Protein AF-0000000065780660 (afdb_homodimer)

InterPro domains:
  IPR000836 Phosphoribosyltransferase domain [PF00156] (47-154)
  IPR000836 Phosphoribosyltransferase domain [cd06223] (44-174)
  IPR005764 Adenine phosphoribosyl transferase [MF_00004] (8-177)
  IPR005764 Adenine phosphoribosyl transferase [TIGR01090] (9-177)
  IPR029057 Phosphoribosyltransferase-like [G3DSA:3.40.50.2020] (4-180)
  IPR029057 Phosphoribosyltransferase-like [SSF53271] (8-178)
  IPR050054 Uracil phosphoribosyltransferase/Adenine phosphoribosyltransferase [PTHR32315] (8-178)

Secondary structure (DSSP, 8-state):
----HHHHHHHPEEEET-SSTT-EEEE-HHHHT-HHHHHHHHHHHHHHHTTS---EEEEETTTHHHHHHHHHHHHT--EEEEEETTSS-SSEEEEEEE-SSSEEEEEEETTS--TT-EEEEEEEEESSSHHHHHHHHHHHTTT-EEEEEEEEEE-GGG-HHHHHHHTT--EEEEEE----/----HHHHHHHPEEEET-SSTT-EEEE-HHHHT-HHHHHHHHHHHHHHHTTS---EEEEETTTHHHHHHHHHHHHT--EEEEEETTSS-SSEEEEEEE-SSSEEEEEEETTS--TT-EEEEEEEEESSSHHHHHHHHHHHTTT-EEEEEEEEEE-GGG-HHHHHHHTT--EEEEEE----

Nearest PDB structures (foldseek):
  8izj-assembly1_B  TM=9.758E-01  e=1.284E-24  Escherichia coli
  5znq-assembly1_B  TM=9.674E-01  e=8.817E-24  Yersinia pseudotuberculosis IP 32953
  4m0k-assembly2_D  TM=9.435E-01  e=3.919E-23  Rhodothermus marinus DSM 4252
  4lza-assembly1_B  TM=9.668E-01  e=2.377E-22  Thermoanaerobacter pseudethanolicus ATCC 33223
  6hgq-assembly1_B  TM=9.225E-01  e=5.675E-22  Homo sapiens

Organism: Marinomonas sp. (strain MWYL1) (NCBI:txid400668)

Foldseek 3Di:
DDQDLVVQQVQWDWDAQPPHHPDTDTHNVSLVVDPVSLVSVLVVVCVVPLPDPAQEEEEEPDQRCPSRVVNCVSSVHHYWYKYWPPPDDDAWDWFWWDDPPGITIIITHPPSDAAPHEYEYEYAEFALQGSVVRVCCRRVVRRYHYQAYEHQEYAPVRPNCVVCVVVVHHYYYSYYDYDD/DDQDLVVQQVQWDWDAQPPHHPDTDTHNVSLVVDPVSLVSVLVVVCVVPLPDPAQEEEEEPDQRCPSRVVNCVVSVHHYWYKYWPPPDDDAWDWFWWDDPPGITIIITHPPSDAAPHEYEYEYAEFALQGSVVRVCCRRVVRRYHYQAYEHQEYAPVRPNQVVCVVVVHHYYYSYYDYDD

Solvent-accessible surface area (backbone atoms only — not comparable to full-atom values): 18979 Å² total; per-residue (Å²): 131,82,73,52,67,67,61,52,53,69,40,43,40,76,33,70,46,34,97,43,82,87,29,74,28,78,39,58,64,49,29,46,47,29,41,68,44,37,49,41,55,51,48,53,51,46,70,70,48,70,86,50,79,64,54,32,35,33,22,36,71,54,68,10,33,41,60,44,37,34,48,21,62,76,68,58,25,25,36,38,66,37,32,51,66,87,72,63,78,73,62,64,47,73,31,68,36,72,46,101,80,58,72,45,43,37,27,34,48,64,78,72,63,38,67,79,39,25,24,34,38,31,33,47,61,36,40,63,30,47,71,57,52,27,49,48,48,52,44,40,75,48,43,26,42,73,65,31,37,38,25,50,33,31,28,59,75,53,40,7,62,56,54,40,43,74,69,72,33,50,74,47,54,82,39,73,49,73,76,123,130,82,73,52,66,65,62,51,53,69,39,44,40,75,34,71,46,35,98,43,81,88,30,71,27,77,40,59,64,50,29,45,47,28,42,68,44,38,49,43,56,51,47,53,50,46,69,68,48,70,86,51,79,64,53,31,34,33,22,35,70,55,68,10,33,42,60,44,36,34,46,21,62,75,66,57,25,25,37,38,68,35,32,51,67,87,72,64,78,72,62,63,46,72,30,69,35,73,47,101,81,58,72,47,42,37,26,34,48,65,79,70,64,38,68,78,38,23,24,35,39,31,33,47,62,37,39,62,32,45,70,56,51,28,49,48,49,51,45,41,74,48,45,26,42,72,65,31,38,37,26,50,33,32,28,59,74,53,40,8,60,55,55,40,42,74,68,74,32,50,75,47,52,81,40,74,49,73,74,120

Sequence (360 aa):
MLYDDFYVKSLIQTIEDWPKQGISFRDITPIFSDPKGMRMVVDAYVHRYIATDITHIACIDARGFLIAAVLAYELQKPLILVRKKGKLPGKTISQKYALEYGEAELEIQEGAVKAGDEVLLFDDLIATGGTLLAAIELLTSQGASIKEVAAIIDLPDLGGSQKLRDSDIPVFSLCAYDGEMLYDDFYVKSLIQTIEDWPKQGISFRDITPIFSDPKGMRMVVDAYVHRYIATDITHIACIDARGFLIAAVLAYELQKPLILVRKKGKLPGKTISQKYALEYGEAELEIQEGAVKAGDEVLLFDDLIATGGTLLAAIELLTSQGASIKEVAAIIDLPDLGGSQKLRDSDIPVFSLCAYDGE

pLDDT: mean 95.5, std 6.16, range [50.16, 98.94]

Radius of gyration: 19.59 Å; Cα contacts (8 Å, |Δi|>4): 782; chains: 2; bounding box: 43×53×50 Å

Structure (mmCIF, N/CA/C/O backbone):
data_AF-0000000065780660-model_v1
#
loop_
_entity.id
_entity.type
_entity.pdbx_description
1 polymer 'Adenine phosphoribosyltransferase'
#
loop_
_atom_site.group_PDB
_atom_site.id
_atom_site.type_symbol
_atom_site.label_atom_id
_atom_site.label_alt_id
_atom_site.label_comp_id
_atom_site.label_asym_id
_atom_site.label_entity_id
_atom_site.label_seq_id
_atom_site.pdbx_PDB_ins_code
_atom_site.Cartn_x
_atom_site.Cartn_y
_atom_site.Cartn_z
_atom_site.occupancy
_atom_site.B_iso_or_equiv
_atom_site.auth_seq_id
_atom_site.auth_comp_id
_atom_site.auth_asym_id
_atom_site.auth_atom_id
_atom_site.pdbx_PDB_model_num
ATOM 1 N N . MET A 1 1 ? 4.664 2.113 -23.984 1 59.44 1 MET A N 1
ATOM 2 C CA . MET A 1 1 ? 6.082 1.881 -23.75 1 59.44 1 MET A CA 1
ATOM 3 C C . MET A 1 1 ? 6.379 0.39 -23.625 1 59.44 1 MET A C 1
ATOM 5 O O . MET A 1 1 ? 5.629 -0.339 -22.969 1 59.44 1 MET A O 1
ATOM 9 N N . LEU A 1 2 ? 7.348 -0.022 -24.391 1 77.5 2 LEU A N 1
ATOM 10 C CA . LEU A 1 2 ? 7.73 -1.429 -24.422 1 77.5 2 LEU A CA 1
ATOM 11 C C . LEU A 1 2 ? 8.367 -1.852 -23.109 1 77.5 2 LEU A C 1
ATOM 13 O O . LEU A 1 2 ? 9.102 -1.079 -22.5 1 77.5 2 LEU A O 1
ATOM 17 N N . TYR A 1 3 ? 7.848 -2.844 -22.453 1 85 3 TYR A N 1
ATOM 18 C CA . TYR A 1 3 ? 8.445 -3.416 -21.25 1 85 3 TYR A CA 1
ATOM 19 C C . TYR A 1 3 ? 9.898 -3.799 -21.484 1 85 3 TYR A C 1
ATOM 21 O O . TYR A 1 3 ? 10.211 -4.516 -22.438 1 85 3 TYR A O 1
ATOM 29 N N . ASP A 1 4 ? 10.82 -3.24 -20.688 1 90.94 4 ASP A N 1
ATOM 30 C CA . ASP A 1 4 ? 12.25 -3.52 -20.734 1 90.94 4 ASP A CA 1
ATOM 31 C C . ASP A 1 4 ? 12.695 -4.328 -19.516 1 90.94 4 ASP A C 1
ATOM 33 O O . ASP A 1 4 ? 12.961 -3.762 -18.453 1 90.94 4 ASP A O 1
ATOM 37 N N . ASP A 1 5 ? 12.859 -5.605 -19.734 1 88.88 5 ASP A N 1
ATOM 38 C CA . ASP A 1 5 ? 13.203 -6.527 -18.656 1 88.88 5 ASP A CA 1
ATOM 39 C C . ASP A 1 5 ? 14.539 -6.168 -18.016 1 88.88 5 ASP A C 1
ATOM 41 O O . ASP A 1 5 ? 14.695 -6.23 -16.797 1 88.88 5 ASP A O 1
ATOM 45 N N . PHE A 1 6 ? 15.391 -5.789 -18.844 1 92 6 PHE A N 1
ATOM 46 C CA . PHE A 1 6 ? 16.719 -5.438 -18.359 1 92 6 PHE A CA 1
ATOM 47 C C . PHE A 1 6 ? 16.656 -4.207 -17.453 1 92 6 PHE A C 1
ATOM 49 O O . PHE A 1 6 ? 17.312 -4.164 -16.406 1 92 6 PHE A O 1
ATOM 56 N N . TYR A 1 7 ? 15.969 -3.279 -17.891 1 94 7 TYR A N 1
ATOM 57 C CA . TYR A 1 7 ? 15.844 -2.059 -17.109 1 94 7 TYR A CA 1
ATOM 58 C C . TYR A 1 7 ? 15.211 -2.344 -15.75 1 94 7 TYR A C 1
ATOM 60 O O . TYR A 1 7 ? 15.742 -1.942 -14.711 1 94 7 TYR A O 1
ATOM 68 N N . VAL A 1 8 ? 14.125 -3.109 -15.688 1 94.75 8 VAL A N 1
ATOM 69 C CA . VAL A 1 8 ? 13.422 -3.41 -14.445 1 94.75 8 VAL A CA 1
ATOM 70 C C . VAL A 1 8 ? 14.336 -4.215 -13.523 1 94.75 8 VAL A C 1
ATOM 72 O O . VAL A 1 8 ? 14.445 -3.91 -12.336 1 94.75 8 VAL A O 1
ATOM 75 N N . LYS A 1 9 ? 14.992 -5.184 -14.086 1 94.06 9 LYS A N 1
ATOM 76 C CA . LYS A 1 9 ? 15.891 -6.012 -13.289 1 94.06 9 LYS A CA 1
ATOM 77 C C . LYS A 1 9 ? 17.047 -5.18 -12.719 1 94.06 9 LYS A C 1
ATOM 79 O O . LYS A 1 9 ? 17.516 -5.449 -11.617 1 94.06 9 LYS A O 1
ATOM 84 N N . SER A 1 10 ? 17.438 -4.137 -13.461 1 96 10 SER A N 1
ATOM 85 C CA . SER A 1 10 ? 18.531 -3.289 -13 1 96 10 SER A CA 1
ATOM 86 C C . SER A 1 10 ? 18.125 -2.475 -11.781 1 96 10 SER A C 1
ATOM 88 O O . SER A 1 10 ? 18.984 -2.008 -11.023 1 96 10 SER A O 1
ATOM 90 N N . LEU A 1 11 ? 16.859 -2.258 -11.594 1 96.5 11 LEU A N 1
ATOM 91 C CA . LEU A 1 11 ? 16.359 -1.498 -10.453 1 96.5 11 LEU A CA 1
ATOM 92 C C . LEU A 1 11 ? 16.25 -2.383 -9.219 1 96.5 11 LEU A C 1
ATOM 94 O O . LEU A 1 11 ? 16.25 -1.886 -8.086 1 96.5 11 LEU A O 1
ATOM 98 N N . ILE A 1 12 ? 16.109 -3.695 -9.406 1 96.25 12 ILE A N 1
ATOM 99 C CA . ILE A 1 12 ? 15.977 -4.625 -8.297 1 96.25 12 ILE A CA 1
ATOM 100 C C . ILE A 1 12 ? 17.344 -4.879 -7.668 1 96.25 12 ILE A C 1
ATOM 102 O O . ILE A 1 12 ? 18.281 -5.324 -8.344 1 96.25 12 ILE A O 1
ATOM 106 N N . GLN A 1 13 ? 17.469 -4.59 -6.379 1 95.12 13 GLN A N 1
ATOM 107 C CA . GLN A 1 13 ? 18.734 -4.738 -5.68 1 95.12 13 GLN A CA 1
ATOM 108 C C . GLN A 1 13 ? 18.75 -6 -4.82 1 95.12 13 GLN A C 1
ATOM 110 O O . GLN A 1 13 ? 17.75 -6.332 -4.184 1 95.12 13 GLN A O 1
ATOM 115 N N . THR A 1 14 ? 19.828 -6.672 -4.883 1 94.88 14 THR A N 1
ATOM 116 C CA . THR A 1 14 ? 20 -7.82 -4.004 1 94.88 14 THR A CA 1
ATOM 117 C C . THR A 1 14 ? 20.656 -7.398 -2.693 1 94.88 14 THR A C 1
ATOM 119 O O . THR A 1 14 ? 21.734 -6.785 -2.699 1 94.88 14 THR A O 1
ATOM 122 N N . ILE A 1 15 ? 19.984 -7.617 -1.591 1 95.81 15 ILE A N 1
ATOM 123 C CA . ILE A 1 15 ? 20.516 -7.348 -0.255 1 95.81 15 ILE A CA 1
ATOM 124 C C . ILE A 1 15 ? 20.875 -8.664 0.431 1 95.81 15 ILE A C 1
ATOM 126 O O . ILE A 1 15 ? 20 -9.477 0.739 1 95.81 15 ILE A O 1
ATOM 130 N N . GLU A 1 16 ? 22.109 -8.844 0.648 1 94.69 16 GLU A N 1
ATOM 131 C CA . GLU A 1 16 ? 22.578 -10.094 1.239 1 94.69 16 GLU A CA 1
ATOM 132 C C . GLU A 1 16 ? 22.312 -10.125 2.742 1 94.69 16 GLU A C 1
ATOM 134 O O . GLU A 1 16 ? 22.312 -9.086 3.4 1 94.69 16 GLU A O 1
ATOM 139 N N . ASP A 1 17 ? 22.062 -11.336 3.287 1 94.5 17 ASP A N 1
ATOM 140 C CA . ASP A 1 17 ? 21.953 -11.594 4.723 1 94.5 17 ASP A CA 1
ATOM 141 C C . ASP A 1 17 ? 20.828 -10.758 5.34 1 94.5 17 ASP A C 1
ATOM 143 O O . ASP A 1 17 ? 21.016 -10.148 6.395 1 94.5 17 ASP A O 1
ATOM 147 N N . TRP A 1 18 ? 19.719 -10.727 4.613 1 93.06 18 TRP A N 1
ATOM 148 C CA . TRP A 1 18 ? 18.531 -10.016 5.066 1 93.06 18 TRP A CA 1
ATOM 149 C C . TRP A 1 18 ? 17.266 -10.797 4.715 1 93.06 18 TRP A C 1
ATOM 151 O O . TRP A 1 18 ? 17.141 -11.312 3.604 1 93.06 18 TRP A O 1
ATOM 161 N N . PRO A 1 19 ? 16.406 -10.805 5.562 1 90.75 19 PRO A N 1
ATOM 162 C CA . PRO A 1 19 ? 16.375 -10.297 6.938 1 90.75 19 PRO A CA 1
ATOM 163 C C . PRO A 1 19 ? 17.203 -11.141 7.898 1 90.75 19 PRO A C 1
ATOM 165 O O . PRO A 1 19 ? 17.391 -10.758 9.055 1 90.75 19 PRO A O 1
ATOM 168 N N . LYS A 1 20 ? 17.594 -12.344 7.352 1 90.38 20 LYS A N 1
ATOM 169 C CA . LYS A 1 20 ? 18.469 -13.203 8.148 1 90.38 20 LYS A CA 1
ATOM 170 C C . LYS A 1 20 ? 19.719 -13.586 7.359 1 90.38 20 LYS A C 1
ATOM 172 O O . LYS A 1 20 ? 19.75 -13.477 6.133 1 90.38 20 LYS A O 1
ATOM 177 N N . GLN A 1 21 ? 20.672 -14.031 8.156 1 92.81 21 GLN A N 1
ATOM 178 C CA . GLN A 1 21 ? 21.922 -14.469 7.543 1 92.81 21 GLN A CA 1
ATOM 179 C C . GLN A 1 21 ? 21.672 -15.57 6.512 1 92.81 21 GLN A C 1
ATOM 181 O O . GLN A 1 21 ? 20.891 -16.484 6.754 1 92.81 21 GLN A O 1
ATOM 186 N N . GLY A 1 22 ? 22.328 -15.477 5.305 1 90.69 22 GLY A N 1
ATOM 187 C CA . GLY A 1 22 ? 22.234 -16.531 4.301 1 90.69 22 GLY A CA 1
ATOM 188 C C . GLY A 1 22 ? 21.188 -16.25 3.248 1 90.69 22 GLY A C 1
ATOM 189 O O . GLY A 1 22 ? 21.109 -16.953 2.236 1 90.69 22 GLY A O 1
ATOM 190 N N . ILE A 1 23 ? 20.359 -15.203 3.459 1 89.44 23 ILE A N 1
ATOM 191 C CA . ILE A 1 23 ? 19.281 -14.914 2.531 1 89.44 23 ILE A CA 1
ATOM 192 C C . ILE A 1 23 ? 19.688 -13.781 1.597 1 89.44 23 ILE A C 1
ATOM 194 O O . ILE A 1 23 ? 20.203 -12.75 2.047 1 89.44 23 ILE A O 1
ATOM 198 N N . SER A 1 24 ? 19.562 -14.039 0.283 1 93.06 24 SER A N 1
ATOM 199 C CA . SER A 1 24 ? 19.688 -12.984 -0.718 1 93.06 24 SER A CA 1
ATOM 200 C C . SER A 1 24 ? 18.344 -12.352 -1.024 1 93.06 24 SER A C 1
ATOM 202 O O . SER A 1 24 ? 17.562 -12.883 -1.817 1 93.06 24 SER A O 1
ATOM 204 N N . PHE A 1 25 ? 18.156 -11.219 -0.472 1 94.12 25 PHE A N 1
ATOM 205 C CA . PHE A 1 25 ? 16.859 -10.562 -0.57 1 94.12 25 PHE A CA 1
ATOM 206 C C . PHE A 1 25 ? 16.781 -9.695 -1.817 1 94.12 25 PHE A C 1
ATOM 208 O O . PHE A 1 25 ? 17.688 -8.906 -2.088 1 94.12 25 PHE A O 1
ATOM 215 N N . ARG A 1 26 ? 15.703 -9.82 -2.541 1 95.25 26 ARG A N 1
ATOM 216 C CA . ARG A 1 26 ? 15.469 -8.984 -3.715 1 95.25 26 ARG A CA 1
ATOM 217 C C . ARG A 1 26 ?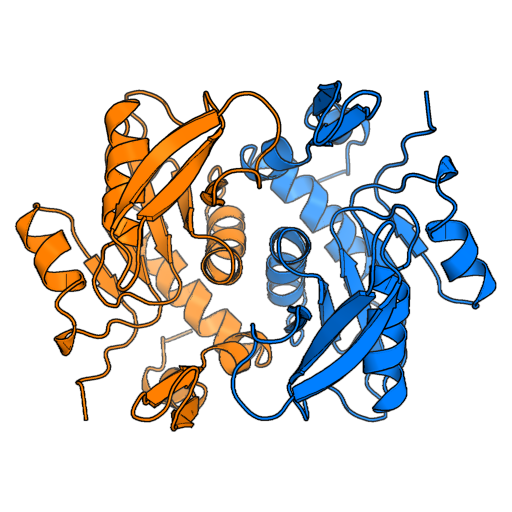 14.617 -7.766 -3.359 1 95.25 26 ARG A C 1
ATOM 219 O O . ARG A 1 26 ? 13.406 -7.883 -3.162 1 95.25 26 ARG A O 1
ATOM 226 N N . ASP A 1 27 ? 15.273 -6.68 -3.295 1 96.31 27 ASP A N 1
ATOM 227 C CA . ASP A 1 27 ? 14.594 -5.438 -2.93 1 96.31 27 ASP A CA 1
ATOM 228 C C . ASP A 1 27 ? 13.977 -4.766 -4.152 1 96.31 27 ASP A C 1
ATOM 230 O O . ASP A 1 27 ? 14.695 -4.324 -5.051 1 96.31 27 ASP A O 1
ATOM 234 N N . ILE A 1 28 ? 12.68 -4.605 -4.141 1 97.19 28 ILE A N 1
ATOM 235 C CA . ILE A 1 28 ? 11.984 -4.012 -5.277 1 97.19 28 ILE A CA 1
ATOM 236 C C . ILE A 1 28 ? 11.711 -2.535 -5.004 1 97.19 28 ILE A C 1
ATOM 238 O O . ILE A 1 28 ? 11.117 -1.844 -5.832 1 97.19 28 ILE A O 1
ATOM 242 N N . THR A 1 29 ? 12.117 -1.986 -3.85 1 97.44 29 THR A N 1
ATOM 243 C CA . THR A 1 29 ? 11.805 -0.623 -3.43 1 97.44 29 THR A CA 1
ATOM 244 C C . THR A 1 29 ? 12.289 0.385 -4.469 1 97.44 29 THR A C 1
ATOM 246 O O . THR A 1 29 ? 11.602 1.36 -4.766 1 97.44 29 THR A O 1
ATOM 249 N N . PRO A 1 30 ? 13.453 0.117 -5.125 1 97.5 30 PRO A N 1
ATOM 250 C CA . PRO A 1 30 ? 13.945 1.095 -6.098 1 97.5 30 PRO A CA 1
ATOM 251 C C . PRO A 1 30 ? 13.016 1.257 -7.297 1 97.5 30 PRO A C 1
ATOM 253 O O . PRO A 1 30 ? 13.039 2.293 -7.969 1 97.5 30 PRO A O 1
ATOM 256 N N . ILE A 1 31 ? 12.18 0.261 -7.59 1 97.94 31 ILE A N 1
ATOM 257 C CA . ILE A 1 31 ? 11.211 0.384 -8.672 1 97.94 31 ILE A CA 1
ATOM 258 C C . ILE A 1 31 ? 10.273 1.557 -8.398 1 97.94 31 ILE A C 1
ATOM 260 O O . ILE A 1 31 ? 9.977 2.344 -9.297 1 97.94 31 ILE A O 1
ATOM 264 N N . PHE A 1 32 ? 9.852 1.756 -7.133 1 98.12 32 PHE A N 1
ATOM 265 C CA . PHE A 1 32 ? 8.859 2.758 -6.754 1 98.12 32 PHE A CA 1
ATOM 266 C C . PHE A 1 32 ? 9.492 4.145 -6.684 1 98.12 32 PHE A C 1
ATOM 268 O O . PHE A 1 32 ? 8.805 5.152 -6.867 1 98.12 32 PHE A O 1
ATOM 275 N N . SER A 1 33 ? 10.812 4.168 -6.461 1 97.56 33 SER A N 1
ATOM 276 C CA . SER A 1 33 ? 11.508 5.449 -6.402 1 97.56 33 SER A CA 1
ATOM 277 C C . SER A 1 33 ? 11.984 5.883 -7.789 1 97.56 33 SER A C 1
ATOM 279 O O . SER A 1 33 ? 12.664 6.902 -7.926 1 97.56 33 SER A O 1
ATOM 281 N N . ASP A 1 34 ? 11.703 5.07 -8.828 1 98.12 34 ASP A N 1
ATOM 282 C CA . ASP A 1 34 ? 12.023 5.355 -10.227 1 98.12 34 ASP A CA 1
ATOM 283 C C . ASP A 1 34 ? 10.758 5.48 -11.062 1 98.12 34 ASP A C 1
ATOM 285 O O . ASP A 1 34 ? 10.156 4.477 -11.438 1 98.12 34 ASP A O 1
ATOM 289 N N . PRO A 1 35 ? 10.398 6.734 -11.383 1 98.06 35 PRO A N 1
ATOM 290 C CA . PRO A 1 35 ? 9.133 6.941 -12.102 1 98.06 35 PRO A CA 1
ATOM 291 C C . PRO A 1 35 ? 9.055 6.133 -13.391 1 98.06 35 PRO A C 1
ATOM 293 O O . PRO A 1 35 ? 7.992 5.602 -13.727 1 98.06 35 PRO A O 1
ATOM 296 N N . LYS A 1 36 ? 10.141 6.035 -14.102 1 97.5 36 LYS A N 1
ATOM 297 C CA . LYS A 1 36 ? 10.164 5.234 -15.32 1 97.5 36 LYS A CA 1
ATOM 298 C C . LYS A 1 36 ? 9.945 3.758 -15.008 1 97.5 36 LYS A C 1
ATOM 300 O O . LYS A 1 36 ? 9.156 3.088 -15.688 1 97.5 36 LYS A O 1
ATOM 305 N N . GLY A 1 37 ? 10.617 3.23 -13.984 1 97.62 37 GLY A N 1
ATOM 306 C CA . GLY A 1 37 ? 10.453 1.847 -13.562 1 97.62 37 GLY A CA 1
ATOM 307 C C . GLY A 1 37 ? 9.039 1.516 -13.125 1 97.62 37 GLY A C 1
ATOM 308 O O . GLY A 1 37 ? 8.477 0.501 -13.547 1 97.62 37 GLY A O 1
ATOM 309 N N . MET A 1 38 ? 8.5 2.379 -12.312 1 97.62 38 MET A N 1
ATOM 310 C CA . MET A 1 38 ? 7.133 2.195 -11.844 1 97.62 38 MET A CA 1
ATOM 311 C C . MET A 1 38 ? 6.152 2.156 -13.008 1 97.62 38 MET A C 1
ATOM 313 O O . MET A 1 38 ? 5.297 1.273 -13.078 1 97.62 38 MET A O 1
ATOM 317 N N . ARG A 1 39 ? 6.309 3.037 -13.906 1 97.25 39 ARG A N 1
ATOM 318 C CA . ARG A 1 39 ? 5.434 3.092 -15.078 1 97.25 39 ARG A CA 1
ATOM 319 C C . ARG A 1 39 ? 5.562 1.826 -15.914 1 97.25 39 ARG A C 1
ATOM 321 O O . ARG A 1 39 ? 4.559 1.256 -16.344 1 97.25 39 ARG A O 1
ATOM 328 N N . MET A 1 40 ? 6.762 1.378 -16.125 1 97.25 40 MET A N 1
ATOM 329 C CA . MET A 1 40 ? 7.012 0.186 -16.922 1 97.25 40 MET A CA 1
ATOM 330 C C . MET A 1 40 ? 6.352 -1.04 -16.297 1 97.25 40 MET A C 1
ATOM 332 O O . MET A 1 40 ? 5.715 -1.83 -17 1 97.25 40 MET A O 1
ATOM 336 N N . VAL A 1 41 ? 6.496 -1.153 -15.008 1 97.88 41 VAL A N 1
ATOM 337 C CA . VAL A 1 41 ? 5.945 -2.301 -14.297 1 97.88 41 VAL A CA 1
ATOM 338 C C . VAL A 1 41 ? 4.422 -2.26 -14.344 1 97.88 41 VAL A C 1
ATOM 340 O O . VAL A 1 41 ? 3.779 -3.254 -14.695 1 97.88 41 VAL A O 1
ATOM 343 N N . VAL A 1 42 ? 3.812 -1.146 -14.07 1 97.94 42 VAL A N 1
ATOM 344 C CA . VAL A 1 42 ? 2.359 -1.009 -14.055 1 97.94 42 VAL A CA 1
ATOM 345 C C . VAL A 1 42 ? 1.806 -1.266 -15.461 1 97.94 42 VAL A C 1
ATOM 347 O O . VAL A 1 42 ? 0.832 -2.004 -15.617 1 97.94 42 VAL A O 1
ATOM 350 N N . ASP A 1 43 ? 2.455 -0.695 -16.453 1 97.06 43 ASP A N 1
ATOM 351 C CA . ASP A 1 43 ? 1.987 -0.842 -17.828 1 97.06 43 ASP A CA 1
ATOM 352 C C . ASP A 1 43 ? 2 -2.307 -18.25 1 97.06 43 ASP A C 1
ATOM 354 O O . ASP A 1 43 ? 1.112 -2.752 -18.984 1 97.06 43 ASP A O 1
ATOM 358 N N . ALA A 1 44 ? 3.035 -3.014 -17.844 1 97.75 44 ALA A N 1
ATOM 359 C CA . ALA A 1 44 ? 3.109 -4.43 -18.188 1 97.75 44 ALA A CA 1
ATOM 360 C C . ALA A 1 44 ? 1.877 -5.184 -17.703 1 97.75 44 ALA A C 1
ATOM 362 O O . ALA A 1 44 ? 1.305 -5.996 -18.422 1 97.75 44 ALA A O 1
ATOM 363 N N . TYR A 1 45 ? 1.467 -4.895 -16.484 1 98.25 45 TYR A N 1
ATOM 364 C CA . TYR A 1 45 ? 0.302 -5.57 -15.93 1 98.25 45 TYR A CA 1
ATOM 365 C C . TYR A 1 45 ? -0.985 -5.055 -16.562 1 98.25 45 TYR A C 1
ATOM 367 O O . TYR A 1 45 ? -1.91 -5.828 -16.812 1 98.25 45 TYR A O 1
ATOM 375 N N . VAL A 1 46 ? -1.093 -3.75 -16.797 1 98.06 46 VAL A N 1
ATOM 376 C CA . VAL A 1 46 ? -2.283 -3.188 -17.422 1 98.06 46 VAL A CA 1
ATOM 377 C C . VAL A 1 46 ? -2.506 -3.84 -18.781 1 98.06 46 VAL A C 1
ATOM 379 O O . VAL A 1 46 ? -3.619 -4.273 -19.094 1 98.06 46 VAL A O 1
ATOM 382 N N . HIS A 1 47 ? -1.473 -3.943 -19.578 1 97.56 47 HIS A N 1
ATOM 383 C CA . HIS A 1 47 ? -1.573 -4.547 -20.891 1 97.56 47 HIS A CA 1
ATOM 384 C C . HIS A 1 47 ? -2.021 -6.004 -20.812 1 97.56 47 HIS A C 1
ATOM 386 O O . HIS A 1 47 ? -2.781 -6.477 -21.656 1 97.56 47 HIS A O 1
ATOM 392 N N . ARG A 1 48 ? -1.595 -6.668 -19.797 1 97.31 48 ARG A N 1
ATOM 393 C CA . ARG A 1 48 ? -1.909 -8.086 -19.641 1 97.31 48 ARG A CA 1
ATOM 394 C C . ARG A 1 48 ? -3.373 -8.281 -19.266 1 97.31 48 ARG A C 1
ATOM 396 O O . ARG A 1 48 ? -4.012 -9.234 -19.719 1 97.31 48 ARG A O 1
ATOM 403 N N . TYR A 1 49 ? -3.889 -7.324 -18.484 1 98.19 49 TYR A N 1
ATOM 404 C CA . TYR A 1 49 ? -5.156 -7.648 -17.828 1 98.19 49 TYR A CA 1
ATOM 405 C C . TYR A 1 49 ? -6.285 -6.793 -18.391 1 98.19 49 TYR A C 1
ATOM 407 O O . TYR A 1 49 ? -7.461 -7.059 -18.125 1 98.19 49 TYR A O 1
ATOM 415 N N . ILE A 1 50 ? -6.051 -5.781 -19.219 1 97.19 50 ILE A N 1
ATOM 416 C CA . ILE A 1 50 ? -7.027 -4.777 -19.625 1 97.19 50 ILE A CA 1
ATOM 417 C C . ILE A 1 50 ? -8.156 -5.445 -20.406 1 97.19 50 ILE A C 1
ATOM 419 O O . ILE A 1 50 ? -9.312 -5.004 -20.344 1 97.19 50 ILE A O 1
ATOM 423 N N . ALA A 1 51 ? -7.961 -6.562 -21.047 1 97.5 51 ALA A N 1
ATOM 424 C CA . ALA A 1 51 ? -8.969 -7.211 -21.875 1 97.5 51 ALA A CA 1
ATOM 425 C C . ALA A 1 51 ? -9.43 -8.523 -21.25 1 97.5 51 ALA A C 1
ATOM 427 O O . ALA A 1 51 ? -10 -9.383 -21.938 1 97.5 51 ALA A O 1
ATOM 428 N N . THR A 1 52 ? -9.195 -8.695 -19.969 1 97.38 52 THR A N 1
ATOM 429 C CA . THR A 1 52 ? -9.602 -9.906 -19.281 1 97.38 52 THR A CA 1
ATOM 430 C C . THR A 1 52 ? -10.906 -9.688 -18.531 1 97.38 52 THR A C 1
ATOM 432 O O . THR A 1 52 ? -11.414 -8.562 -18.453 1 97.38 52 THR A O 1
ATOM 435 N N . ASP A 1 53 ? -11.422 -10.75 -18 1 97.38 53 ASP A N 1
ATOM 436 C CA . ASP A 1 53 ? -12.711 -10.695 -17.297 1 97.38 53 ASP A CA 1
ATOM 437 C C . ASP A 1 53 ? -12.516 -10.555 -15.797 1 97.38 53 ASP A C 1
ATOM 439 O O . ASP A 1 53 ? -13.406 -10.906 -15.016 1 97.38 53 ASP A O 1
ATOM 443 N N . ILE A 1 54 ? -11.391 -10.102 -15.398 1 98.5 54 ILE A N 1
ATOM 444 C CA . ILE A 1 54 ? -11.148 -9.852 -13.984 1 98.5 54 ILE A CA 1
ATOM 445 C C . ILE A 1 54 ? -12.156 -8.836 -13.461 1 98.5 54 ILE A C 1
ATOM 447 O O . ILE A 1 54 ? -12.383 -7.797 -14.086 1 98.5 54 ILE A O 1
ATOM 451 N N . THR A 1 55 ? -12.758 -9.188 -12.375 1 98.81 55 THR A N 1
ATOM 452 C CA . THR A 1 55 ? -13.758 -8.289 -11.805 1 98.81 55 THR A CA 1
ATOM 453 C C . THR A 1 55 ? -13.195 -7.566 -10.578 1 98.81 55 THR A C 1
ATOM 455 O O . THR A 1 55 ? -13.68 -6.5 -10.203 1 98.81 55 THR A O 1
ATOM 458 N N . HIS A 1 56 ? -12.172 -8.195 -9.867 1 98.81 56 HIS A N 1
ATOM 459 C CA . HIS A 1 56 ? -11.57 -7.664 -8.648 1 98.81 56 HIS A CA 1
ATOM 460 C C . HIS A 1 56 ? -10.062 -7.879 -8.641 1 98.81 56 HIS A C 1
ATOM 462 O O . HIS A 1 56 ? -9.562 -8.797 -9.289 1 98.81 56 HIS A O 1
ATOM 468 N N . ILE A 1 57 ? -9.398 -7.086 -7.949 1 98.94 57 ILE A N 1
ATOM 469 C CA . ILE A 1 57 ? -7.984 -7.277 -7.645 1 98.94 57 ILE A CA 1
ATOM 470 C C . ILE A 1 57 ? -7.793 -7.398 -6.133 1 98.94 57 ILE A C 1
ATOM 472 O O . ILE A 1 57 ? -8.234 -6.527 -5.375 1 98.94 57 ILE A O 1
ATOM 476 N N . ALA A 1 58 ? -7.289 -8.461 -5.656 1 98.94 58 ALA A N 1
ATOM 477 C CA . ALA A 1 58 ? -6.898 -8.648 -4.258 1 98.94 58 ALA A CA 1
ATOM 478 C C . ALA A 1 58 ? -5.383 -8.555 -4.098 1 98.94 58 ALA A C 1
ATOM 480 O O . ALA A 1 58 ? -4.633 -8.977 -4.98 1 98.94 58 ALA A O 1
ATOM 481 N N . CYS A 1 59 ? -4.969 -7.988 -2.98 1 98.81 59 CYS A N 1
ATOM 482 C CA . CYS A 1 59 ? -3.529 -7.805 -2.818 1 98.81 59 CYS A CA 1
ATOM 483 C C . CYS A 1 59 ? -3.102 -8.086 -1.384 1 98.81 59 CYS A C 1
ATOM 485 O O . CYS A 1 59 ? -3.869 -7.859 -0.446 1 98.81 59 CYS A O 1
ATOM 487 N N . ILE A 1 60 ? -1.882 -8.547 -1.26 1 98.25 60 ILE A N 1
ATOM 488 C CA . ILE A 1 60 ? -1.343 -8.977 0.024 1 98.25 60 ILE A CA 1
ATOM 489 C C . ILE A 1 60 ? -0.588 -7.828 0.684 1 98.25 60 ILE A C 1
ATOM 491 O O . ILE A 1 60 ? 0.226 -7.16 0.041 1 98.25 60 ILE A O 1
ATOM 495 N N . ASP A 1 61 ? -0.797 -7.547 1.945 1 97.25 61 ASP A N 1
ATOM 496 C CA . ASP A 1 61 ? -0.168 -6.539 2.793 1 97.25 61 ASP A CA 1
ATOM 497 C C . ASP A 1 61 ? 1.319 -6.828 2.98 1 97.25 61 ASP A C 1
ATOM 499 O O . ASP A 1 61 ? 1.697 -7.941 3.357 1 97.25 61 ASP A O 1
ATOM 503 N N . ALA A 1 62 ? 2.154 -5.809 2.793 1 96.88 62 ALA A N 1
ATOM 504 C CA . ALA A 1 62 ? 1.88 -4.41 2.479 1 96.88 62 ALA A CA 1
ATOM 505 C C . ALA A 1 62 ? 2.41 -4.043 1.096 1 96.88 62 ALA A C 1
ATOM 507 O O . ALA A 1 62 ? 1.874 -3.15 0.436 1 96.88 62 ALA A O 1
ATOM 508 N N . ARG A 1 63 ? 3.555 -4.816 0.667 1 97.5 63 ARG A N 1
ATOM 509 C CA . ARG A 1 63 ? 4.215 -4.391 -0.563 1 97.5 63 ARG A CA 1
ATOM 510 C C . ARG A 1 63 ? 3.359 -4.715 -1.784 1 97.5 63 ARG A C 1
ATOM 512 O O . ARG A 1 63 ? 3.455 -4.039 -2.812 1 97.5 63 ARG A O 1
ATOM 519 N N . GLY A 1 64 ? 2.51 -5.672 -1.625 1 98.19 64 GLY A N 1
ATOM 520 C CA . GLY A 1 64 ? 1.562 -5.969 -2.688 1 98.19 64 GLY A CA 1
ATOM 521 C C . GLY A 1 64 ? 0.621 -4.816 -2.988 1 98.19 64 GLY A C 1
ATOM 522 O O . GLY A 1 64 ? 0.036 -4.754 -4.07 1 98.19 64 GLY A O 1
ATOM 523 N N . PHE A 1 65 ? 0.444 -3.891 -2.02 1 98.69 65 PHE A N 1
ATOM 524 C CA . PHE A 1 65 ? -0.459 -2.756 -2.164 1 98.69 65 PHE A CA 1
ATOM 525 C C . PHE A 1 65 ? 0.016 -1.823 -3.273 1 98.69 65 PHE A C 1
ATOM 527 O O . PHE A 1 65 ? -0.797 -1.25 -4 1 98.69 65 PHE A O 1
ATOM 534 N N . LEU A 1 66 ? 1.275 -1.729 -3.408 1 98.62 66 LEU A N 1
ATOM 535 C CA . LEU A 1 66 ? 1.896 -0.639 -4.152 1 98.62 66 LEU A CA 1
ATOM 536 C C . LEU A 1 66 ? 1.543 -0.722 -5.633 1 98.62 66 LEU A C 1
ATOM 538 O O . LEU A 1 66 ? 1.041 0.245 -6.211 1 98.62 66 LEU A O 1
ATOM 542 N N . ILE A 1 67 ? 1.727 -1.915 -6.223 1 98.69 67 ILE A N 1
ATOM 543 C CA . ILE A 1 67 ? 1.396 -2.084 -7.633 1 98.69 67 ILE A CA 1
ATOM 544 C C . ILE A 1 67 ? -0.102 -2.332 -7.789 1 98.69 67 ILE A C 1
ATOM 546 O O . ILE A 1 67 ? -0.736 -1.802 -8.703 1 98.69 67 ILE A O 1
ATOM 550 N N . ALA A 1 68 ? -0.693 -3.07 -6.863 1 98.88 68 ALA A N 1
ATOM 551 C CA . ALA A 1 68 ? -2.09 -3.48 -6.973 1 98.88 68 ALA A C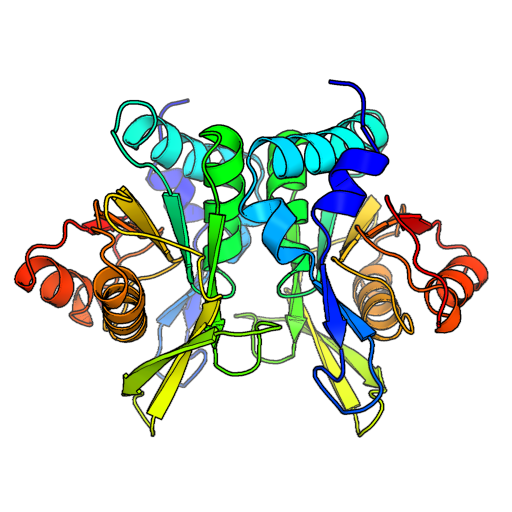A 1
ATOM 552 C C . ALA A 1 68 ? -3.023 -2.273 -6.922 1 98.88 68 ALA A C 1
ATOM 554 O O . ALA A 1 68 ? -4.039 -2.236 -7.621 1 98.88 68 ALA A O 1
ATOM 555 N N . ALA A 1 69 ? -2.686 -1.305 -6.098 1 98.81 69 ALA A N 1
ATOM 556 C CA . ALA A 1 69 ? -3.514 -0.105 -6.008 1 98.81 69 ALA A CA 1
ATOM 557 C C . ALA A 1 69 ? -3.533 0.647 -7.336 1 98.81 69 ALA A C 1
ATOM 559 O O . ALA A 1 69 ? -4.594 1.079 -7.797 1 98.81 69 ALA A O 1
ATOM 560 N N . VAL A 1 70 ? -2.365 0.792 -7.961 1 98.88 70 VAL A N 1
ATOM 561 C CA . VAL A 1 70 ? -2.271 1.485 -9.242 1 98.88 70 VAL A CA 1
ATOM 562 C C . VAL A 1 70 ? -3.031 0.703 -10.312 1 98.88 70 VAL A C 1
ATOM 564 O O . VAL A 1 70 ? -3.764 1.287 -11.109 1 98.88 70 VAL A O 1
ATOM 567 N N . LEU A 1 71 ? -2.854 -0.591 -10.25 1 98.75 71 LEU A N 1
ATOM 568 C CA . LEU A 1 71 ? -3.514 -1.45 -11.227 1 98.75 71 LEU A CA 1
ATOM 569 C C . LEU A 1 71 ? -5.031 -1.354 -11.102 1 98.75 71 LEU A C 1
ATOM 571 O O . LEU A 1 71 ? -5.738 -1.244 -12.102 1 98.75 71 LEU A O 1
ATOM 575 N N . ALA A 1 72 ? -5.516 -1.418 -9.883 1 98.88 72 ALA A N 1
ATOM 576 C CA . ALA A 1 72 ? -6.949 -1.295 -9.633 1 98.88 72 ALA A CA 1
ATOM 577 C C . ALA A 1 72 ? -7.484 0.033 -10.156 1 98.88 72 ALA A C 1
ATOM 579 O O . ALA A 1 72 ? -8.555 0.078 -10.773 1 98.88 72 ALA A O 1
ATOM 580 N N . TYR A 1 73 ? -6.727 1.07 -9.93 1 98.69 73 TYR A N 1
ATOM 581 C CA . TYR A 1 73 ? -7.09 2.404 -10.391 1 98.69 73 TYR A CA 1
ATOM 582 C C . TYR A 1 73 ? -7.137 2.457 -11.914 1 98.69 73 TYR A C 1
ATOM 584 O O . TYR A 1 73 ? -8.117 2.932 -12.5 1 98.69 73 TYR A O 1
ATOM 592 N N . GLU A 1 74 ? -6.105 1.94 -12.586 1 98.5 74 GLU A N 1
ATOM 593 C CA . GLU A 1 74 ? -5.988 1.997 -14.039 1 98.5 74 GLU A CA 1
ATOM 594 C C . GLU A 1 74 ? -7.062 1.149 -14.719 1 98.5 74 GLU A C 1
ATOM 596 O O . GLU A 1 74 ? -7.605 1.537 -15.75 1 98.5 74 GLU A O 1
ATOM 601 N N . LEU A 1 75 ? -7.391 0.01 -14.086 1 98.62 75 LEU A N 1
ATOM 602 C CA . LEU A 1 75 ? -8.328 -0.921 -14.703 1 98.62 75 LEU A CA 1
ATOM 603 C C . LEU A 1 75 ? -9.75 -0.667 -14.203 1 98.62 75 LEU A C 1
ATOM 605 O O . LEU A 1 75 ? -10.695 -1.3 -14.672 1 98.62 75 LEU A O 1
ATOM 609 N N . GLN A 1 76 ? -9.883 0.228 -13.273 1 98 76 GLN A N 1
ATOM 610 C CA . GLN A 1 76 ? -11.172 0.576 -12.695 1 98 76 GLN A CA 1
ATOM 611 C C . GLN A 1 76 ? -11.859 -0.651 -12.102 1 98 76 GLN A C 1
ATOM 613 O O . GLN A 1 76 ? -13.016 -0.944 -12.422 1 98 76 GLN A O 1
ATOM 618 N N . LYS A 1 77 ? -11.109 -1.317 -11.25 1 98.81 77 LYS A N 1
ATOM 619 C CA . LYS A 1 77 ? -11.609 -2.504 -10.555 1 98.81 77 LYS A CA 1
ATOM 620 C C . LYS A 1 77 ? -11.562 -2.318 -9.047 1 98.81 77 LYS A C 1
ATOM 622 O O . LYS A 1 77 ? -10.703 -1.612 -8.523 1 98.81 77 LYS A O 1
ATOM 627 N N . PRO A 1 78 ? -12.523 -2.955 -8.312 1 98.81 78 PRO A N 1
ATOM 628 C CA . PRO A 1 78 ? -12.438 -2.947 -6.852 1 98.81 78 PRO A CA 1
ATOM 629 C C . PRO A 1 78 ? -11.148 -3.59 -6.34 1 98.81 78 PRO A C 1
ATOM 631 O O . PRO A 1 78 ? -10.695 -4.594 -6.895 1 98.81 78 PRO A O 1
ATOM 634 N N . LEU A 1 79 ? -10.562 -2.975 -5.352 1 98.88 79 LEU A N 1
ATOM 635 C CA . LEU A 1 79 ? -9.359 -3.48 -4.699 1 98.88 79 LEU A CA 1
ATOM 636 C C . LEU A 1 79 ? -9.688 -4.086 -3.34 1 98.88 79 LEU A C 1
ATOM 638 O O . LEU A 1 79 ? -10.266 -3.416 -2.482 1 98.88 79 LEU A O 1
ATOM 642 N N . ILE A 1 80 ? -9.297 -5.328 -3.131 1 98.75 80 ILE A N 1
ATOM 643 C CA . ILE A 1 80 ? -9.523 -6.059 -1.888 1 98.75 80 ILE A CA 1
ATOM 644 C C . ILE A 1 80 ? -8.211 -6.191 -1.115 1 98.75 80 ILE A C 1
ATOM 646 O O . ILE A 1 80 ? -7.211 -6.656 -1.66 1 98.75 80 ILE A O 1
ATOM 650 N N . LEU A 1 81 ? -8.281 -5.805 0.119 1 98.75 81 LEU A N 1
ATOM 651 C CA . LEU A 1 81 ? -7.082 -5.867 0.95 1 98.75 81 LEU A CA 1
ATOM 652 C C . LEU A 1 81 ? -7.055 -7.156 1.766 1 98.75 81 LEU A C 1
ATOM 654 O O . LEU A 1 81 ? -7.984 -7.438 2.523 1 98.75 81 LEU A O 1
ATOM 658 N N . VAL A 1 82 ? -6.035 -7.938 1.564 1 98.75 82 VAL A N 1
ATOM 659 C CA . VAL A 1 82 ? -5.754 -9.109 2.383 1 98.75 82 VAL A CA 1
ATOM 660 C C . VAL A 1 82 ? -4.656 -8.789 3.393 1 98.75 82 VAL A C 1
ATOM 662 O O . VAL A 1 82 ? -3.52 -8.508 3.012 1 98.75 82 VAL A O 1
ATOM 665 N N . ARG A 1 83 ? -5.008 -8.805 4.668 1 98.44 83 ARG A N 1
ATOM 666 C CA . ARG A 1 83 ? -4.066 -8.352 5.684 1 98.44 83 ARG A CA 1
ATOM 667 C C . ARG A 1 83 ? -3.975 -9.359 6.828 1 98.44 83 ARG A C 1
ATOM 669 O O . ARG A 1 83 ? -4.828 -10.234 6.957 1 98.44 83 ARG A O 1
ATOM 676 N N . LYS A 1 84 ? -2.941 -9.188 7.574 1 96.88 84 LYS A N 1
ATOM 677 C CA . LYS A 1 84 ? -2.797 -10.039 8.758 1 96.88 84 LYS A CA 1
ATOM 678 C C . LYS A 1 84 ? -3.902 -9.758 9.773 1 96.88 84 LYS A C 1
ATOM 680 O O . LYS A 1 84 ? -4.48 -8.672 9.781 1 96.88 84 LYS A O 1
ATOM 685 N N . LYS A 1 85 ? -4.113 -10.719 10.578 1 95.81 85 LYS A N 1
ATOM 686 C CA . LYS A 1 85 ? -5.152 -10.617 11.602 1 95.81 85 LYS A CA 1
ATOM 687 C C . LYS A 1 85 ? -4.996 -9.336 12.414 1 95.81 85 LYS A C 1
ATOM 689 O O . LYS A 1 85 ? -3.885 -8.984 12.82 1 95.81 85 LYS A O 1
ATOM 694 N N . GLY A 1 86 ? -6.121 -8.711 12.555 1 94.94 86 GLY A N 1
ATOM 695 C CA . GLY A 1 86 ? -6.148 -7.551 13.438 1 94.94 86 GLY A CA 1
ATOM 696 C C . GLY A 1 86 ? -5.871 -6.246 12.711 1 94.94 86 GLY A C 1
ATOM 697 O O . GLY A 1 86 ? -5.945 -5.172 13.312 1 94.94 86 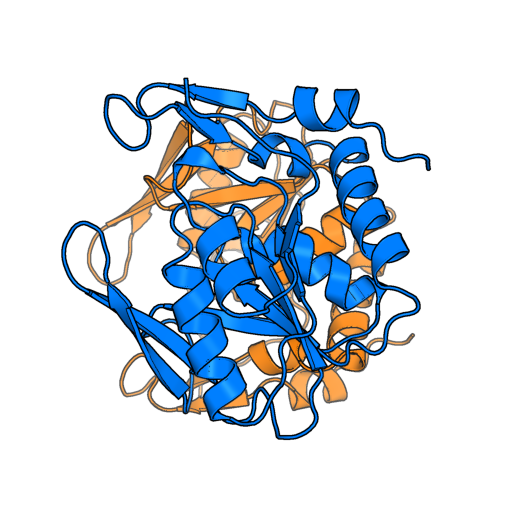GLY A O 1
ATOM 698 N N . LYS A 1 87 ? -5.656 -6.285 11.406 1 96.31 87 LYS A N 1
ATOM 699 C CA . LYS A 1 87 ? -5.277 -5.082 10.672 1 96.31 87 LYS A CA 1
ATOM 700 C C . LYS A 1 87 ? -6.445 -4.551 9.852 1 96.31 87 LYS A C 1
ATOM 702 O O . LYS A 1 87 ? -6.344 -3.49 9.227 1 96.31 87 LYS A O 1
ATOM 707 N N . LEU A 1 88 ? -7.551 -5.23 9.883 1 97.5 88 LEU A N 1
ATOM 708 C CA . LEU A 1 88 ? -8.742 -4.781 9.172 1 97.5 88 LEU A CA 1
ATOM 709 C C . LEU A 1 88 ? -9.883 -4.504 10.148 1 97.5 88 LEU A C 1
ATOM 711 O O . LEU A 1 88 ? -10.148 -5.309 11.047 1 97.5 88 LEU A O 1
ATOM 715 N N . PRO A 1 89 ? -10.508 -3.42 9.953 1 96.25 89 PRO A N 1
ATOM 716 C CA . PRO A 1 89 ? -11.633 -3.078 10.828 1 96.25 89 PRO A CA 1
ATOM 717 C C . PRO A 1 89 ? -12.914 -3.812 10.453 1 96.25 89 PRO A C 1
ATOM 719 O O . PRO A 1 89 ? -13.078 -4.23 9.305 1 96.25 89 PRO A O 1
ATOM 722 N N . GLY A 1 90 ? -13.805 -3.939 11.461 1 95.62 90 GLY A N 1
ATOM 723 C CA . GLY A 1 90 ? -15.117 -4.516 11.195 1 95.62 90 GLY A CA 1
ATOM 724 C C . GLY A 1 90 ? -15.109 -6.035 11.188 1 95.62 90 GLY A C 1
ATOM 725 O O . GLY A 1 90 ? -14.227 -6.656 11.789 1 95.62 90 GLY A O 1
ATOM 726 N N . LYS A 1 91 ? -16.125 -6.641 10.547 1 96.12 91 LYS A N 1
ATOM 727 C CA . LYS A 1 91 ? -16.25 -8.094 10.445 1 96.12 91 LYS A CA 1
ATOM 728 C C . LYS A 1 91 ? -15.289 -8.641 9.391 1 96.12 91 LYS A C 1
ATOM 730 O O . LYS A 1 91 ? -15.25 -8.148 8.258 1 96.12 91 LYS A O 1
ATOM 735 N N . THR A 1 92 ? -14.5 -9.641 9.758 1 97.62 92 THR A N 1
ATOM 736 C CA . THR A 1 92 ? -13.516 -10.227 8.859 1 97.62 92 THR A CA 1
ATOM 737 C C . THR A 1 92 ? -13.68 -11.75 8.797 1 97.62 92 THR A C 1
ATOM 739 O O . THR A 1 92 ? -14.32 -12.344 9.656 1 97.62 92 THR A O 1
ATOM 742 N N . ILE A 1 93 ? -13.25 -12.328 7.734 1 97.56 93 ILE A N 1
ATOM 743 C CA . ILE A 1 93 ? -13.07 -13.766 7.559 1 97.56 93 ILE A CA 1
ATOM 744 C C . ILE A 1 93 ? -11.578 -14.094 7.574 1 97.56 93 ILE A C 1
ATOM 746 O O . ILE A 1 93 ? -10.773 -13.391 6.965 1 97.56 93 ILE A O 1
ATOM 750 N N . SER A 1 94 ? -11.227 -15.18 8.273 1 97.12 94 SER A N 1
ATOM 751 C CA . SER A 1 94 ? -9.805 -15.445 8.492 1 97.12 94 SER A CA 1
ATOM 752 C C . SER A 1 94 ? -9.414 -16.828 7.977 1 97.12 94 SER A C 1
ATOM 754 O O . SER A 1 94 ? -10.266 -17.703 7.801 1 97.12 94 SER A O 1
ATOM 756 N N . GLN A 1 95 ? -8.211 -16.984 7.656 1 95 95 GLN A N 1
ATOM 757 C CA . GLN A 1 95 ? -7.57 -18.234 7.254 1 95 95 GLN A CA 1
ATOM 758 C C . GLN A 1 95 ? -6.164 -18.344 7.836 1 95 95 GLN A C 1
ATOM 760 O O . GLN A 1 95 ? -5.363 -17.406 7.723 1 95 95 GLN A O 1
ATOM 765 N N . LYS A 1 96 ? -5.93 -19.5 8.406 1 93.44 96 LYS A N 1
ATOM 766 C CA . LYS A 1 96 ? -4.609 -19.734 8.984 1 93.44 96 LYS A CA 1
ATOM 767 C C . LYS A 1 96 ? -3.645 -20.281 7.934 1 93.44 96 LYS A C 1
ATOM 769 O O . LYS A 1 96 ? -4.066 -20.906 6.957 1 93.44 96 LYS A O 1
ATOM 774 N N . TYR A 1 97 ? -2.377 -19.984 8.102 1 90.44 97 TYR A N 1
ATOM 775 C CA . TYR A 1 97 ? -1.337 -20.547 7.25 1 90.44 97 TYR A CA 1
ATOM 776 C C . TYR A 1 97 ? -0.031 -20.703 8.016 1 90.44 97 TYR A C 1
ATOM 778 O O . TYR A 1 97 ? 0.223 -19.984 8.984 1 90.44 97 TYR A O 1
ATOM 786 N N . ALA A 1 98 ? 0.71 -21.672 7.637 1 86.19 98 ALA A N 1
ATOM 787 C CA . ALA A 1 98 ? 1.939 -22.031 8.344 1 86.19 98 ALA A CA 1
ATOM 788 C C . ALA A 1 98 ? 3.072 -21.078 7.988 1 86.19 98 ALA A C 1
ATOM 790 O O . ALA A 1 98 ? 3.209 -20.656 6.836 1 86.19 98 ALA A O 1
ATOM 791 N N . LEU A 1 99 ? 3.756 -20.625 8.977 1 81.94 99 LEU A N 1
ATOM 792 C CA . LEU A 1 99 ? 5.035 -19.938 8.828 1 81.94 99 LEU A CA 1
ATOM 793 C C . LEU A 1 99 ? 6.195 -20.875 9.172 1 81.94 99 LEU A C 1
ATOM 795 O O . LEU A 1 99 ? 5.98 -22 9.617 1 81.94 99 LEU A O 1
ATOM 799 N N . GLU A 1 100 ? 7.438 -20.438 8.781 1 75.5 100 GLU A N 1
ATOM 800 C CA . GLU A 1 100 ? 8.602 -21.219 9.18 1 75.5 100 GLU A CA 1
ATOM 801 C C . GLU A 1 100 ? 8.57 -21.547 10.664 1 75.5 100 GLU A C 1
ATOM 803 O O . GLU A 1 100 ? 8.867 -22.688 11.062 1 75.5 100 GLU A O 1
ATOM 808 N N . TYR A 1 101 ? 8.164 -20.406 11.422 1 79.88 101 TYR A N 1
ATOM 809 C CA . TYR A 1 101 ? 8.023 -20.594 12.867 1 79.88 101 TYR A CA 1
ATOM 810 C C . TYR A 1 101 ? 6.633 -20.188 13.336 1 79.88 101 TYR A C 1
ATOM 812 O O . TYR A 1 101 ? 6.348 -19 13.5 1 79.88 101 TYR A O 1
ATOM 820 N N . GLY A 1 102 ? 5.77 -21.125 13.469 1 87.31 102 GLY A N 1
ATOM 821 C CA . GLY A 1 102 ? 4.449 -20.844 14.016 1 87.31 102 GLY A CA 1
ATOM 822 C C . GLY A 1 102 ? 3.381 -20.703 12.945 1 87.31 102 GLY A C 1
ATOM 823 O O . GLY A 1 102 ? 3.471 -21.328 11.883 1 87.31 102 GLY A O 1
ATOM 824 N N . GLU A 1 103 ? 2.309 -20.016 13.359 1 90.44 103 GLU A N 1
ATOM 825 C CA . GLU A 1 103 ? 1.165 -19.828 12.469 1 90.44 103 GLU A CA 1
ATOM 826 C C . GLU A 1 103 ? 0.752 -18.359 12.422 1 90.44 103 GLU A C 1
ATOM 828 O O . GLU A 1 103 ? 1.017 -17.594 13.359 1 90.44 103 GLU A O 1
ATOM 833 N N . ALA A 1 104 ? 0.408 -18 11.281 1 91.69 104 ALA A N 1
ATOM 834 C CA . ALA A 1 104 ? -0.166 -16.672 11.109 1 91.69 104 ALA A CA 1
ATOM 835 C C . ALA A 1 104 ? -1.565 -16.75 10.5 1 91.69 104 ALA A C 1
ATOM 837 O O . ALA A 1 104 ? -1.987 -17.812 10.039 1 91.69 104 ALA A O 1
ATOM 838 N N . GLU A 1 105 ? -2.297 -15.656 10.672 1 95.69 105 GLU A N 1
ATOM 839 C CA . GLU A 1 105 ? -3.664 -15.602 10.164 1 95.69 105 GLU A CA 1
ATOM 840 C C . GLU A 1 105 ? -3.861 -14.406 9.242 1 95.69 105 GLU A C 1
ATOM 842 O O . GLU A 1 105 ? -3.434 -13.297 9.555 1 95.69 105 GLU A O 1
ATOM 847 N N . LEU A 1 106 ? -4.41 -14.742 8.125 1 97.75 106 LEU A N 1
ATOM 848 C CA . LEU A 1 106 ? -4.785 -13.703 7.168 1 97.75 106 LEU A CA 1
ATOM 849 C C . LEU A 1 106 ? -6.277 -13.406 7.25 1 97.75 106 LEU A C 1
ATOM 851 O O . LEU A 1 106 ? -7.078 -14.289 7.566 1 97.75 106 LEU A O 1
ATOM 855 N N . GLU A 1 107 ? -6.609 -12.188 6.914 1 98.5 107 GLU A N 1
ATOM 856 C CA . GLU A 1 107 ? -8.016 -11.781 6.953 1 98.5 107 GLU A CA 1
ATOM 857 C C . GLU A 1 107 ? -8.391 -10.969 5.723 1 98.5 107 GLU A C 1
ATOM 859 O O . GLU A 1 107 ? -7.539 -10.289 5.137 1 98.5 107 GLU A O 1
ATOM 864 N N . ILE A 1 108 ? -9.625 -11.07 5.34 1 98.31 108 ILE A N 1
ATOM 865 C CA . ILE A 1 108 ? -10.312 -10.117 4.469 1 98.31 108 ILE A CA 1
ATOM 866 C C . ILE A 1 108 ? -11.602 -9.648 5.137 1 98.31 108 ILE A C 1
ATOM 868 O O . ILE A 1 108 ? -12.117 -10.305 6.047 1 98.31 108 ILE A O 1
ATOM 872 N N . GLN A 1 109 ? -12.07 -8.484 4.746 1 97.75 109 GLN A N 1
ATOM 873 C CA . GLN A 1 109 ? -13.336 -8.016 5.305 1 97.75 109 GLN A CA 1
ATOM 874 C C . GLN A 1 109 ? -14.516 -8.797 4.734 1 97.75 109 GLN A C 1
ATOM 876 O O . GLN A 1 109 ? -14.523 -9.141 3.551 1 97.75 109 GLN A O 1
ATOM 881 N N . GLU A 1 110 ? -15.484 -9.062 5.578 1 96.88 110 GLU A N 1
ATOM 882 C CA . GLU A 1 110 ? -16.703 -9.734 5.121 1 96.88 110 GLU A CA 1
ATOM 883 C C . GLU A 1 110 ? -17.375 -8.945 4 1 96.88 110 GLU A C 1
ATOM 885 O O . GLU A 1 110 ? -17.5 -7.723 4.082 1 96.88 110 GLU A O 1
ATOM 890 N N . GLY A 1 111 ? -17.703 -9.648 2.951 1 96.75 111 GLY A N 1
ATOM 891 C CA . GLY A 1 111 ? -18.391 -9.008 1.851 1 96.75 111 GLY A CA 1
ATOM 892 C C . GLY A 1 111 ? -17.469 -8.422 0.809 1 96.75 111 GLY A C 1
ATOM 893 O O . GLY A 1 111 ? -17.906 -7.855 -0.188 1 96.75 111 GLY A O 1
ATOM 894 N N . ALA A 1 112 ? -16.188 -8.617 0.991 1 97.06 112 ALA A N 1
ATOM 895 C CA . ALA A 1 112 ? -15.203 -8.062 0.057 1 97.06 112 ALA A CA 1
ATOM 896 C C . ALA A 1 112 ? -15.328 -8.719 -1.316 1 97.06 112 ALA A C 1
ATOM 898 O O . ALA A 1 112 ? -15.016 -8.102 -2.336 1 97.06 112 ALA A O 1
ATOM 899 N N . VAL A 1 113 ? -15.711 -10.016 -1.309 1 98 113 VAL A N 1
ATOM 900 C CA . VAL A 1 113 ? -15.961 -10.734 -2.555 1 98 113 VAL A CA 1
ATOM 901 C C . VAL A 1 113 ? -17.234 -11.562 -2.43 1 98 113 VAL A C 1
ATOM 903 O O . VAL A 1 113 ? -17.766 -11.734 -1.329 1 98 113 VAL A O 1
ATOM 906 N N . LYS A 1 114 ? -17.703 -11.953 -3.533 1 97.5 114 LYS A N 1
ATOM 907 C CA . LYS A 1 114 ? -18.875 -12.812 -3.586 1 97.5 114 LYS A CA 1
ATOM 908 C C . LYS A 1 114 ? -18.766 -13.828 -4.719 1 97.5 114 LYS A C 1
ATOM 910 O O . LYS A 1 114 ? -17.828 -13.773 -5.523 1 97.5 114 LYS A O 1
ATOM 915 N N . ALA A 1 115 ? -19.719 -14.727 -4.695 1 97.94 115 ALA A N 1
ATOM 916 C CA . ALA A 1 115 ? -19.781 -15.727 -5.762 1 97.94 115 ALA A CA 1
ATOM 917 C C . ALA A 1 115 ? -19.844 -15.055 -7.133 1 97.94 115 ALA A C 1
ATOM 919 O O . ALA A 1 115 ? -20.625 -14.125 -7.34 1 97.94 115 ALA A O 1
ATOM 920 N N . GLY A 1 116 ? -19.016 -15.539 -8.016 1 97.25 116 GLY A N 1
ATOM 921 C CA . GLY A 1 116 ? -19.016 -14.992 -9.367 1 97.25 116 GLY A CA 1
ATOM 922 C C . GLY A 1 116 ? -17.875 -14.023 -9.617 1 97.25 116 GLY A C 1
ATOM 923 O O . GLY A 1 116 ? -17.562 -13.719 -10.766 1 97.25 116 GLY A O 1
ATOM 924 N N . ASP A 1 117 ? -17.312 -13.5 -8.578 1 98.62 117 ASP A N 1
ATOM 925 C CA . ASP A 1 117 ? -16.188 -12.578 -8.742 1 98.62 117 ASP A CA 1
ATOM 926 C C . ASP A 1 117 ? -14.961 -13.305 -9.305 1 98.62 117 ASP A C 1
ATOM 928 O O . ASP A 1 117 ? -14.664 -14.43 -8.906 1 98.62 117 ASP A O 1
ATOM 932 N N . GLU A 1 118 ? -14.344 -12.742 -10.289 1 98.81 118 GLU A N 1
ATOM 933 C CA . GLU A 1 118 ? -13.086 -13.203 -10.883 1 98.81 118 GLU A CA 1
ATOM 934 C C . GLU A 1 118 ? -11.914 -12.344 -10.43 1 98.81 118 GLU A C 1
ATOM 936 O O . GLU A 1 118 ? -11.758 -11.211 -10.875 1 98.81 118 GLU A O 1
ATOM 941 N N . VAL A 1 119 ? -11.016 -13 -9.617 1 98.88 119 VAL A N 1
ATOM 942 C CA . VAL A 1 119 ? -10.086 -12.188 -8.844 1 98.88 119 VAL A CA 1
ATOM 943 C C . VAL A 1 119 ? -8.672 -12.367 -9.391 1 98.88 119 VAL A C 1
ATOM 945 O O . VAL A 1 119 ? -8.227 -13.492 -9.633 1 98.88 119 VAL A O 1
ATOM 948 N N . LEU A 1 120 ? -8.023 -11.305 -9.664 1 98.94 120 LEU A N 1
ATOM 949 C CA . LEU A 1 120 ? -6.57 -11.281 -9.75 1 98.94 120 LEU A CA 1
ATOM 950 C C . LEU A 1 120 ? -5.945 -11.102 -8.367 1 98.94 120 LEU A C 1
ATOM 952 O O . LEU A 1 120 ? -6.211 -10.109 -7.688 1 98.94 120 LEU A O 1
ATOM 956 N N . LEU A 1 121 ? -5.156 -12.039 -7.902 1 98.94 121 LEU A N 1
ATOM 957 C CA . LEU A 1 121 ? -4.457 -11.953 -6.629 1 98.94 121 LEU A CA 1
ATOM 958 C C . LEU A 1 121 ? -3.014 -11.5 -6.832 1 98.94 121 LEU A C 1
ATOM 960 O O . LEU A 1 121 ? -2.256 -12.141 -7.566 1 98.94 121 LEU A O 1
ATOM 964 N N . PHE A 1 122 ? -2.66 -10.422 -6.16 1 98.88 122 PHE A N 1
ATOM 965 C CA . PHE A 1 122 ? -1.379 -9.789 -6.449 1 98.88 122 PHE A CA 1
ATOM 966 C C . PHE A 1 122 ? -0.512 -9.727 -5.195 1 98.88 122 PHE A C 1
ATOM 968 O O . PHE A 1 122 ? -1.006 -9.43 -4.109 1 98.88 122 PHE A O 1
ATOM 975 N N . ASP A 1 123 ? 0.749 -9.992 -5.277 1 98.44 123 ASP A N 1
ATOM 976 C CA . ASP A 1 123 ? 1.787 -9.758 -4.277 1 98.44 123 ASP A CA 1
ATOM 977 C C . ASP A 1 123 ? 3.082 -9.289 -4.934 1 98.44 123 ASP A C 1
ATOM 979 O O . ASP A 1 123 ? 3.201 -9.289 -6.16 1 98.44 123 ASP A O 1
ATOM 983 N N . ASP A 1 124 ? 4.016 -8.797 -4.141 1 97.38 124 ASP A N 1
ATOM 984 C CA . ASP A 1 124 ? 5.25 -8.297 -4.73 1 97.38 124 ASP A CA 1
ATOM 985 C C . ASP A 1 124 ? 6.168 -9.445 -5.141 1 97.38 124 ASP A C 1
ATOM 987 O O . ASP A 1 124 ? 6.871 -9.359 -6.148 1 97.38 124 ASP A O 1
ATOM 991 N N . LEU A 1 125 ? 6.113 -10.477 -4.305 1 96.81 125 LEU A N 1
ATOM 992 C CA . LEU A 1 125 ? 7.062 -11.562 -4.504 1 96.81 125 LEU A CA 1
ATOM 993 C C . LEU A 1 125 ? 6.445 -12.898 -4.109 1 96.81 125 LEU A C 1
ATOM 995 O O . LEU A 1 125 ? 5.777 -13 -3.076 1 96.81 125 LEU A O 1
ATOM 999 N N . ILE A 1 126 ? 6.758 -13.984 -4.93 1 97.19 126 ILE A N 1
ATOM 1000 C CA . ILE A 1 126 ? 6.34 -15.352 -4.617 1 97.19 126 ILE A CA 1
ATOM 1001 C C . ILE A 1 126 ? 7.535 -16.156 -4.105 1 97.19 126 ILE A C 1
ATOM 1003 O O . ILE A 1 126 ? 8.508 -16.359 -4.836 1 97.19 126 ILE A O 1
ATOM 1007 N N . ALA A 1 127 ? 7.441 -16.547 -2.895 1 94 127 ALA A N 1
ATOM 1008 C CA . ALA A 1 127 ? 8.477 -17.406 -2.311 1 94 127 ALA A CA 1
ATOM 1009 C C . ALA A 1 127 ? 7.973 -18.828 -2.123 1 94 127 ALA A C 1
ATOM 1011 O O . ALA A 1 127 ? 7.973 -19.625 -3.064 1 94 127 ALA A O 1
ATOM 1012 N N . THR A 1 128 ? 7.477 -19.172 -0.949 1 93.38 128 THR A N 1
ATOM 1013 C CA . THR A 1 128 ? 7.008 -20.531 -0.688 1 93.38 128 THR A CA 1
ATOM 1014 C C . THR A 1 128 ? 5.555 -20.688 -1.128 1 93.38 128 THR A C 1
ATOM 1016 O O . THR A 1 128 ? 5.07 -21.812 -1.272 1 93.38 128 THR A O 1
ATOM 1019 N N . GLY A 1 129 ? 4.895 -19.578 -1.248 1 94.81 129 GLY A N 1
ATOM 1020 C CA . GLY A 1 129 ? 3.518 -19.609 -1.707 1 94.81 129 GLY A CA 1
ATOM 1021 C C . GLY A 1 129 ? 2.514 -19.734 -0.576 1 94.81 129 GLY A C 1
ATOM 1022 O O . GLY A 1 129 ? 1.304 -19.688 -0.803 1 94.81 129 GLY A O 1
ATOM 1023 N N . GLY A 1 130 ? 2.984 -19.828 0.654 1 93.62 130 GLY A N 1
ATOM 1024 C CA . GLY A 1 130 ? 2.115 -20.047 1.8 1 93.62 130 GLY A CA 1
ATOM 1025 C C . GLY A 1 130 ? 1.084 -18.953 1.984 1 93.62 130 GLY A C 1
ATOM 1026 O O . GLY A 1 130 ? -0.107 -19.234 2.133 1 93.62 130 GLY A O 1
ATOM 1027 N N . THR A 1 131 ? 1.523 -17.672 1.97 1 95.31 131 THR A N 1
ATOM 1028 C CA . THR A 1 131 ? 0.632 -16.531 2.133 1 95.31 131 THR A CA 1
ATOM 1029 C C . THR A 1 131 ? -0.405 -16.484 1.014 1 95.31 131 THR A C 1
ATOM 1031 O O . THR A 1 131 ? -1.596 -16.297 1.271 1 95.31 131 THR A O 1
ATOM 1034 N N . LEU A 1 132 ? 0.034 -16.75 -0.17 1 97.81 132 LEU A N 1
ATOM 1035 C CA . LEU A 1 132 ? -0.843 -16.703 -1.335 1 97.81 132 LEU A CA 1
ATOM 1036 C C . LEU A 1 132 ? -1.88 -17.812 -1.28 1 97.81 132 LEU A C 1
ATOM 1038 O O . LEU A 1 132 ? -3.053 -17.594 -1.588 1 97.81 132 LEU A O 1
ATOM 1042 N N . LEU A 1 133 ? -1.458 -18.953 -0.896 1 97.19 133 LEU A N 1
ATOM 1043 C CA . LEU A 1 133 ? -2.387 -20.078 -0.796 1 97.19 133 LEU A CA 1
ATOM 1044 C C . LEU A 1 133 ? -3.449 -19.812 0.265 1 97.19 133 LEU A C 1
ATOM 1046 O O . LEU A 1 133 ? -4.625 -20.125 0.066 1 97.19 133 LEU A O 1
ATOM 1050 N N . ALA A 1 134 ? -3.035 -19.234 1.378 1 97.06 134 ALA A N 1
ATOM 1051 C CA . ALA A 1 134 ? -3.988 -18.859 2.42 1 97.06 134 ALA A CA 1
ATOM 1052 C C . ALA A 1 134 ? -4.98 -17.828 1.907 1 97.06 134 ALA A C 1
ATOM 1054 O O . ALA A 1 134 ? -6.176 -17.906 2.201 1 97.06 134 ALA A O 1
ATOM 1055 N N . ALA A 1 135 ? -4.488 -16.859 1.164 1 98.38 135 ALA A N 1
ATOM 1056 C CA . ALA A 1 135 ? -5.352 -15.844 0.582 1 98.38 135 ALA A CA 1
ATOM 1057 C C . ALA A 1 135 ? -6.332 -16.453 -0.413 1 98.38 135 ALA A C 1
ATOM 1059 O O . ALA A 1 135 ? -7.504 -16.062 -0.449 1 98.38 135 ALA A O 1
ATOM 1060 N N . ILE A 1 136 ? -5.855 -17.359 -1.205 1 98.31 136 ILE A N 1
ATOM 1061 C CA . ILE A 1 136 ? -6.695 -18.047 -2.18 1 98.31 136 ILE A CA 1
ATOM 1062 C C . ILE A 1 136 ? -7.828 -18.781 -1.461 1 98.31 136 ILE A C 1
ATOM 1064 O O . ILE A 1 136 ? -8.992 -18.688 -1.864 1 98.31 136 ILE A O 1
ATOM 1068 N N . GLU A 1 137 ? -7.445 -19.406 -0.385 1 97.44 137 GLU A N 1
ATOM 1069 C CA . GLU A 1 137 ? -8.461 -20.109 0.394 1 97.44 137 GLU A CA 1
ATOM 1070 C C . GLU A 1 137 ? -9.5 -19.141 0.945 1 97.44 137 GLU A C 1
ATOM 1072 O O . GLU A 1 137 ? -10.703 -19.406 0.891 1 97.44 137 GLU A O 1
ATOM 1077 N N . LEU A 1 138 ? -9.086 -18.047 1.471 1 97.69 138 LEU A N 1
ATOM 1078 C CA . LEU A 1 138 ? -9.977 -17.016 1.993 1 97.69 138 LEU A CA 1
ATOM 1079 C C . LEU A 1 138 ? -10.953 -16.547 0.921 1 97.69 138 LEU A C 1
ATOM 1081 O O . LEU A 1 138 ? -12.156 -16.453 1.17 1 97.69 138 LEU A O 1
ATOM 1085 N N . LEU A 1 139 ? -10.469 -16.281 -0.279 1 98.31 139 LEU A N 1
ATOM 1086 C CA . LEU A 1 139 ? -11.258 -15.734 -1.369 1 98.31 139 LEU A CA 1
ATOM 1087 C C . LEU A 1 139 ? -12.211 -16.781 -1.934 1 98.31 139 LEU A C 1
ATOM 1089 O O . LEU A 1 139 ? -13.398 -16.516 -2.127 1 98.31 139 LEU A O 1
ATOM 1093 N N . THR A 1 140 ? -11.688 -17.984 -2.104 1 97.88 140 THR A N 1
ATOM 1094 C CA . THR A 1 140 ? -12.484 -19.031 -2.727 1 97.88 140 THR A CA 1
ATOM 1095 C C . THR A 1 140 ? -13.555 -19.547 -1.765 1 97.88 140 THR A C 1
ATOM 1097 O O . THR A 1 140 ? -14.633 -19.969 -2.191 1 97.88 140 THR A O 1
ATOM 1100 N N . SER A 1 141 ? -13.242 -19.484 -0.476 1 96.94 141 SER A N 1
ATOM 1101 C CA . SER A 1 141 ? -14.219 -19.906 0.518 1 96.94 141 SER A CA 1
ATOM 1102 C C . SER A 1 141 ? -15.461 -19.016 0.476 1 96.94 141 SER A C 1
ATOM 1104 O O . SER A 1 141 ? -16.531 -19.406 0.949 1 96.94 141 SER A O 1
ATOM 1106 N N . GLN A 1 142 ? -15.352 -17.859 -0.117 1 96.56 142 GLN A N 1
ATOM 1107 C CA . GLN A 1 142 ? -16.484 -16.938 -0.238 1 96.56 142 GLN A CA 1
ATOM 1108 C C . GLN A 1 142 ? -17.125 -17.047 -1.615 1 96.56 142 GLN A C 1
ATOM 1110 O O . GLN A 1 142 ? -18.016 -16.25 -1.949 1 96.56 142 GLN A O 1
ATOM 1115 N N . GLY A 1 143 ? -16.578 -17.938 -2.449 1 97 143 GLY A N 1
ATOM 1116 C CA . GLY A 1 143 ? -17.203 -18.219 -3.73 1 97 143 GLY A CA 1
ATOM 1117 C C . GLY A 1 143 ? -16.516 -17.547 -4.898 1 97 143 GLY A C 1
ATOM 1118 O O . GLY A 1 143 ? -16.906 -17.734 -6.051 1 97 143 GLY A O 1
ATOM 1119 N N . ALA A 1 144 ? -15.508 -16.766 -4.652 1 98.38 144 ALA A N 1
ATOM 1120 C CA . ALA A 1 144 ? -14.766 -16.125 -5.734 1 98.38 144 ALA A CA 1
ATOM 1121 C C . ALA A 1 144 ? -13.852 -17.109 -6.445 1 98.38 144 ALA A C 1
ATOM 1123 O O . ALA A 1 144 ? -13.516 -18.156 -5.895 1 98.38 144 ALA A O 1
ATOM 1124 N N . SER A 1 145 ? -13.539 -16.797 -7.641 1 98.44 145 SER A N 1
ATOM 1125 C CA . SER A 1 145 ? -12.555 -17.562 -8.406 1 98.44 145 SER A CA 1
ATOM 1126 C C . SER A 1 145 ? -11.273 -16.766 -8.602 1 98.44 145 SER A C 1
ATOM 1128 O O . SER A 1 145 ? -11.305 -15.547 -8.734 1 98.44 145 SER A O 1
ATOM 1130 N N . ILE A 1 146 ? -10.227 -17.484 -8.609 1 98.75 146 ILE A N 1
ATOM 1131 C CA . ILE A 1 146 ? -8.938 -16.859 -8.859 1 98.75 146 ILE A CA 1
ATOM 1132 C C . ILE A 1 146 ? -8.594 -16.953 -10.344 1 98.75 146 ILE A C 1
ATOM 1134 O O . ILE A 1 146 ? -8.359 -18.047 -10.867 1 98.75 146 ILE A O 1
ATOM 1138 N N . LYS A 1 147 ? -8.539 -15.836 -10.961 1 98.62 147 LYS A N 1
ATOM 1139 C CA . LYS A 1 147 ? -8.18 -15.82 -12.375 1 98.62 147 LYS A CA 1
ATOM 1140 C C . LYS A 1 147 ? -6.684 -16.062 -12.562 1 98.62 147 LYS A C 1
ATOM 1142 O O . LYS A 1 147 ? -6.273 -16.781 -13.469 1 98.62 147 LYS A O 1
ATOM 1147 N N . GLU A 1 148 ? -5.895 -15.453 -11.75 1 98.81 148 GLU A N 1
ATOM 1148 C CA . GLU A 1 148 ? -4.438 -15.539 -11.82 1 98.81 148 GLU A CA 1
ATOM 1149 C C . GLU A 1 148 ? -3.793 -14.945 -10.57 1 98.81 148 GLU A C 1
ATOM 1151 O O . GLU A 1 148 ? -4.375 -14.078 -9.922 1 98.81 148 GLU A O 1
ATOM 1156 N N . VAL A 1 149 ? -2.699 -15.492 -10.195 1 98.88 149 VAL A N 1
ATOM 1157 C CA . VAL A 1 149 ? -1.804 -14.875 -9.219 1 98.88 149 VAL A CA 1
ATOM 1158 C C . VAL A 1 149 ? -0.668 -14.156 -9.945 1 98.88 149 VAL A C 1
ATOM 1160 O O . VAL A 1 149 ? -0.055 -14.711 -10.859 1 98.88 149 VAL A O 1
ATOM 1163 N N . ALA A 1 150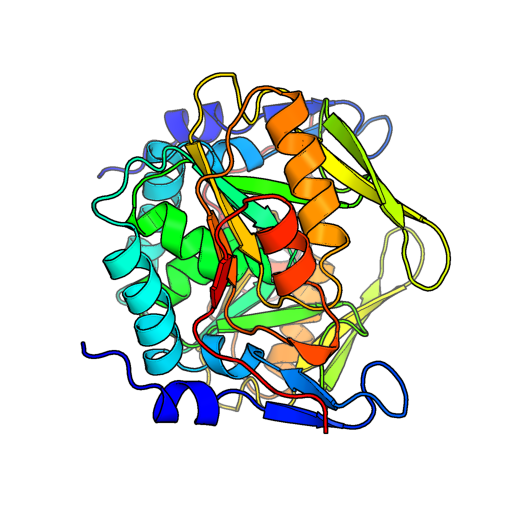 ? -0.466 -12.922 -9.586 1 98.81 150 ALA A N 1
ATOM 1164 C CA . ALA A 1 150 ? 0.593 -12.148 -10.227 1 98.81 150 ALA A CA 1
ATOM 1165 C C . ALA A 1 150 ? 1.55 -11.562 -9.188 1 98.81 150 ALA A C 1
ATOM 1167 O O . ALA A 1 150 ? 1.15 -11.273 -8.062 1 98.81 150 ALA A O 1
ATOM 1168 N N . ALA A 1 151 ? 2.768 -11.383 -9.57 1 98.62 151 ALA A N 1
ATOM 1169 C CA . ALA A 1 151 ? 3.805 -10.781 -8.742 1 98.62 151 ALA A CA 1
ATOM 1170 C C . ALA A 1 151 ? 4.895 -10.141 -9.602 1 98.62 151 ALA A C 1
ATOM 1172 O O . ALA A 1 151 ? 4.973 -10.398 -10.805 1 98.62 151 ALA A O 1
ATOM 1173 N N . ILE A 1 152 ? 5.703 -9.297 -8.969 1 98.06 152 ILE A N 1
ATOM 1174 C CA . ILE A 1 152 ? 6.848 -8.734 -9.68 1 98.06 152 ILE A CA 1
ATOM 1175 C C . ILE A 1 152 ? 7.938 -9.797 -9.82 1 98.06 152 ILE A C 1
ATOM 1177 O O . ILE A 1 152 ? 8.477 -10 -10.914 1 98.06 152 ILE A O 1
ATOM 1181 N N . ILE A 1 153 ? 8.156 -10.562 -8.703 1 97.56 153 ILE A N 1
ATOM 1182 C CA . ILE A 1 153 ? 9.273 -11.508 -8.68 1 97.56 153 ILE A CA 1
ATOM 1183 C C . ILE A 1 153 ? 8.758 -12.891 -8.297 1 97.56 153 ILE A C 1
ATOM 1185 O O . ILE A 1 153 ? 7.945 -13.039 -7.387 1 97.56 153 ILE A O 1
ATOM 1189 N N . ASP A 1 154 ? 9.258 -13.883 -8.969 1 97.44 154 ASP A N 1
ATOM 1190 C CA . ASP A 1 154 ? 9.125 -15.281 -8.586 1 97.44 154 ASP A CA 1
ATOM 1191 C C . ASP A 1 154 ? 10.461 -15.867 -8.156 1 97.44 154 ASP A C 1
ATOM 1193 O O . ASP A 1 154 ? 11.484 -15.641 -8.805 1 97.44 154 ASP A O 1
ATOM 1197 N N . LEU A 1 155 ? 10.461 -16.516 -6.996 1 96.38 155 LEU A N 1
ATOM 1198 C CA . LEU A 1 155 ? 11.594 -17.328 -6.551 1 96.38 155 LEU A CA 1
ATOM 1199 C C . LEU A 1 155 ? 11.289 -18.812 -6.691 1 96.38 155 LEU A C 1
ATOM 1201 O O . LEU A 1 155 ? 10.992 -19.484 -5.703 1 96.38 155 LEU A O 1
ATOM 1205 N N . PRO A 1 156 ? 11.508 -19.344 -7.832 1 96.38 156 PRO A N 1
ATOM 1206 C CA . PRO A 1 156 ? 11.023 -20.688 -8.156 1 96.38 156 PRO A CA 1
ATOM 1207 C C . PRO A 1 156 ? 11.633 -21.766 -7.254 1 96.38 156 PRO A C 1
ATOM 1209 O O . PRO A 1 156 ? 10.977 -22.766 -6.953 1 96.38 156 PRO A O 1
ATOM 1212 N N . ASP A 1 157 ? 12.828 -21.562 -6.738 1 95.31 157 ASP A N 1
ATOM 1213 C CA . ASP A 1 157 ? 13.523 -22.562 -5.938 1 95.31 157 ASP A CA 1
ATOM 1214 C C . ASP A 1 157 ? 12.82 -22.781 -4.598 1 95.31 157 ASP A C 1
ATOM 1216 O O . ASP A 1 157 ? 13.055 -23.781 -3.924 1 95.31 157 ASP A O 1
ATOM 1220 N N . LEU A 1 158 ? 12.016 -21.891 -4.281 1 94.31 158 LEU A N 1
ATOM 1221 C CA . LEU A 1 158 ? 11.32 -22 -3.004 1 94.31 158 LEU A CA 1
ATOM 1222 C C . LEU A 1 158 ? 9.984 -22.719 -3.178 1 94.31 158 LEU A C 1
ATOM 1224 O O . LEU A 1 158 ? 9.289 -22.984 -2.195 1 94.31 158 LEU A O 1
ATOM 1228 N N . GLY A 1 159 ? 9.562 -22.906 -4.414 1 96.06 159 GLY A N 1
ATOM 1229 C CA . GLY A 1 159 ? 8.531 -23.875 -4.746 1 96.06 159 GLY A CA 1
ATOM 1230 C C . GLY A 1 159 ? 7.133 -23.281 -4.742 1 96.06 159 GLY A C 1
ATOM 1231 O O . GLY A 1 159 ? 6.156 -23.984 -5.035 1 96.06 159 GLY A O 1
ATOM 1232 N N . GLY A 1 160 ? 7 -21.984 -4.438 1 96.56 160 GLY A N 1
ATOM 1233 C CA . GLY A 1 160 ? 5.688 -21.375 -4.301 1 96.56 160 GLY A CA 1
ATOM 1234 C C . GLY A 1 160 ? 4.902 -21.344 -5.598 1 96.56 160 GLY A C 1
ATOM 1235 O O . GLY A 1 160 ? 3.736 -21.75 -5.629 1 96.56 160 GLY A O 1
ATOM 1236 N N . SER A 1 161 ? 5.508 -20.891 -6.668 1 97.81 161 SER A N 1
ATOM 1237 C CA . SER A 1 161 ? 4.82 -20.797 -7.953 1 97.81 161 SER A CA 1
ATOM 1238 C C . SER A 1 161 ? 4.402 -22.172 -8.453 1 97.81 161 SER A C 1
ATOM 1240 O O . SER A 1 161 ? 3.324 -22.328 -9.031 1 97.81 161 SER A O 1
ATOM 1242 N N . GLN A 1 162 ? 5.184 -23.172 -8.219 1 97.56 162 GLN A N 1
ATOM 1243 C CA . GLN A 1 162 ? 4.848 -24.531 -8.617 1 97.56 162 GLN A CA 1
ATOM 1244 C C . GLN A 1 162 ? 3.658 -25.062 -7.824 1 97.56 162 GLN A C 1
ATOM 1246 O O . GLN A 1 162 ? 2.766 -25.703 -8.391 1 97.56 162 GLN A O 1
ATOM 1251 N N . LYS A 1 163 ? 3.697 -24.828 -6.551 1 97.12 163 LYS A N 1
ATOM 1252 C CA . LYS A 1 163 ? 2.578 -25.25 -5.711 1 97.12 163 LYS A CA 1
ATOM 1253 C C . LYS A 1 163 ? 1.266 -24.656 -6.211 1 97.12 163 LYS A C 1
ATOM 1255 O O . LYS A 1 163 ? 0.241 -25.328 -6.242 1 97.12 163 LYS A O 1
ATOM 1260 N N . LEU A 1 164 ? 1.329 -23.375 -6.551 1 97.88 164 LEU A N 1
ATOM 1261 C CA . LEU A 1 164 ? 0.15 -22.703 -7.078 1 97.88 164 LEU A CA 1
ATOM 1262 C C . LEU A 1 164 ? -0.292 -23.328 -8.398 1 97.88 164 LEU A C 1
ATOM 1264 O O . LEU A 1 164 ? -1.473 -23.641 -8.578 1 97.88 164 LEU A O 1
ATOM 1268 N N . ARG A 1 165 ? 0.615 -23.578 -9.25 1 97.69 165 ARG A N 1
ATOM 1269 C CA . ARG A 1 165 ? 0.301 -24.172 -10.539 1 97.69 165 ARG A CA 1
ATOM 1270 C C . ARG A 1 165 ? -0.264 -25.578 -10.375 1 97.69 165 ARG A C 1
ATOM 1272 O O . ARG A 1 165 ? -1.165 -25.984 -11.117 1 97.69 165 ARG A O 1
ATOM 1279 N N . ASP A 1 166 ? 0.258 -26.266 -9.422 1 97.25 166 ASP A N 1
ATOM 1280 C CA . ASP A 1 166 ? -0.225 -27.609 -9.133 1 97.25 166 ASP A CA 1
ATOM 1281 C C . ASP A 1 166 ? -1.674 -27.578 -8.656 1 97.25 166 ASP A C 1
ATOM 1283 O O . ASP A 1 166 ? -2.385 -28.594 -8.75 1 97.25 166 ASP A O 1
ATOM 1287 N N . SER A 1 167 ? -2.023 -26.516 -8.156 1 95.69 167 SER A N 1
ATOM 1288 C CA . SER A 1 167 ? -3.4 -26.328 -7.715 1 95.69 167 SER A CA 1
ATOM 1289 C C . SER A 1 167 ? -4.266 -25.734 -8.82 1 95.69 167 SER A C 1
ATOM 1291 O O . SER A 1 167 ? -5.324 -25.172 -8.547 1 95.69 167 SER A O 1
ATOM 1293 N N . ASP A 1 168 ? -3.736 -25.688 -10.047 1 96.44 168 ASP A N 1
ATOM 1294 C CA . ASP A 1 168 ? -4.418 -25.234 -11.258 1 96.44 168 ASP A CA 1
ATOM 1295 C C . ASP A 1 168 ? -4.688 -23.734 -11.195 1 96.44 168 ASP A C 1
ATOM 1297 O O . ASP A 1 168 ? -5.738 -23.266 -11.648 1 96.44 168 ASP A O 1
ATOM 1301 N N . ILE A 1 169 ? -3.871 -23.031 -10.547 1 96.75 169 ILE A N 1
ATOM 1302 C CA . ILE A 1 169 ? -3.941 -21.578 -10.508 1 96.75 169 ILE A CA 1
ATOM 1303 C C . ILE A 1 169 ? -2.848 -20.984 -11.391 1 96.75 169 ILE A C 1
ATOM 1305 O O . ILE A 1 169 ? -1.658 -21.188 -11.141 1 96.75 169 ILE A O 1
ATOM 1309 N N . PRO A 1 170 ? -3.264 -20.266 -12.453 1 98.12 170 PRO A N 1
ATOM 1310 C CA . PRO A 1 170 ? -2.238 -19.594 -13.266 1 98.12 170 PRO A CA 1
ATOM 1311 C C . PRO A 1 170 ? -1.404 -18.609 -12.461 1 98.12 170 PRO A C 1
ATOM 1313 O O . PRO A 1 170 ? -1.931 -17.922 -11.57 1 98.12 170 PRO A O 1
ATOM 1316 N N . VAL A 1 171 ? -0.13 -18.562 -12.789 1 98.56 171 VAL A N 1
ATOM 1317 C CA . VAL A 1 171 ? 0.804 -17.656 -12.117 1 98.56 171 VAL A CA 1
ATOM 1318 C C . VAL A 1 171 ? 1.591 -16.859 -13.148 1 98.56 171 VAL A C 1
ATOM 1320 O O . VAL A 1 171 ? 2.039 -17.406 -14.156 1 98.56 171 VAL A O 1
ATOM 1323 N N . PHE A 1 172 ? 1.688 -15.539 -12.883 1 98.44 172 PHE A N 1
ATOM 1324 C CA . PHE A 1 172 ? 2.479 -14.672 -13.75 1 98.44 172 PHE A CA 1
ATOM 1325 C C . PHE A 1 172 ? 3.398 -13.781 -12.922 1 98.44 172 PHE A C 1
ATOM 1327 O O . PHE A 1 172 ? 2.98 -13.211 -11.914 1 98.44 172 PHE A O 1
ATOM 1334 N N . SER A 1 173 ? 4.645 -13.688 -13.305 1 97.81 173 SER A N 1
ATOM 1335 C CA . SER A 1 173 ? 5.605 -12.758 -12.719 1 97.81 173 SER A CA 1
ATOM 1336 C C . SER A 1 173 ? 6.422 -12.047 -13.789 1 97.81 173 SER A C 1
ATOM 1338 O O . SER A 1 173 ? 6.641 -12.594 -14.875 1 97.81 173 SER A O 1
ATOM 1340 N N . LEU A 1 174 ? 6.855 -10.875 -13.562 1 96.75 174 LEU A N 1
ATOM 1341 C CA . LEU A 1 174 ? 7.637 -10.102 -14.516 1 96.75 174 LEU A CA 1
ATOM 1342 C C . LEU A 1 174 ? 9.078 -10.602 -14.578 1 96.75 174 LEU A C 1
ATOM 1344 O O . LEU A 1 174 ? 9.727 -10.516 -15.625 1 96.75 174 LEU A O 1
ATOM 1348 N N . CYS A 1 175 ? 9.562 -11.023 -13.344 1 95.25 175 CYS A N 1
ATOM 1349 C CA . CYS A 1 175 ? 10.922 -11.539 -13.25 1 95.25 175 CYS A CA 1
ATOM 1350 C C . CYS A 1 175 ? 10.984 -12.773 -12.359 1 95.25 175 CYS A C 1
ATOM 1352 O O . CYS A 1 175 ? 10.078 -13.008 -11.555 1 95.25 175 CYS A O 1
ATOM 1354 N N . ALA A 1 176 ? 12.023 -13.547 -12.617 1 94.94 176 ALA A N 1
ATOM 1355 C CA . ALA A 1 176 ? 12.305 -14.703 -11.773 1 94.94 176 ALA A CA 1
ATOM 1356 C C . ALA A 1 176 ? 13.789 -14.766 -11.406 1 94.94 176 ALA A C 1
ATOM 1358 O O . ALA A 1 176 ? 14.648 -14.461 -12.227 1 94.94 176 ALA A O 1
ATOM 1359 N N . TYR A 1 177 ? 14.023 -15.039 -10.141 1 92.19 177 TYR A N 1
ATOM 1360 C CA . TYR A 1 177 ? 15.383 -15.242 -9.664 1 92.19 177 TYR A CA 1
ATOM 1361 C C . TYR A 1 177 ? 15.578 -16.656 -9.148 1 92.19 177 TYR A C 1
ATOM 1363 O O . TYR A 1 177 ? 14.852 -17.109 -8.25 1 92.19 177 TYR A O 1
ATOM 1371 N N . ASP A 1 178 ? 16.5 -17.312 -9.82 1 84.06 178 ASP A N 1
ATOM 1372 C CA . ASP A 1 178 ? 16.828 -18.672 -9.383 1 84.06 178 ASP A CA 1
ATOM 1373 C C . ASP A 1 178 ? 17.766 -18.641 -8.172 1 84.06 178 ASP A C 1
ATOM 1375 O O . ASP A 1 178 ? 18.484 -17.672 -7.957 1 84.06 178 ASP A O 1
ATOM 1379 N N . GLY A 1 179 ? 17.5 -19.391 -7.102 1 69.12 179 GLY A N 1
ATOM 1380 C CA . GLY A 1 179 ? 18.297 -19.516 -5.891 1 69.12 179 GLY A CA 1
ATOM 1381 C C . GLY A 1 179 ? 19.797 -19.5 -6.148 1 69.12 179 GLY A C 1
ATOM 1382 O O . GLY A 1 179 ? 20.234 -19.75 -7.273 1 69.12 179 GLY A O 1
ATOM 1383 N N . GLU A 1 180 ? 20.656 -18.672 -6.035 1 50.97 180 GLU A N 1
ATOM 1384 C CA . GLU A 1 180 ? 22.031 -18.906 -5.617 1 50.97 180 GLU A CA 1
ATOM 1385 C C . GLU A 1 180 ? 22.219 -18.609 -4.133 1 50.97 180 GLU A C 1
ATOM 1387 O O . GLU A 1 180 ? 21.469 -17.812 -3.557 1 50.97 180 GLU A O 1
ATOM 1392 N N . MET B 1 1 ? -13.68 15.188 -13.211 1 57.31 1 MET B N 1
ATOM 1393 C CA . MET B 1 1 ? -14.805 14.859 -12.344 1 57.31 1 MET B CA 1
ATOM 1394 C C . MET B 1 1 ? -14.742 15.664 -11.047 1 57.31 1 MET B C 1
ATOM 1396 O O . ME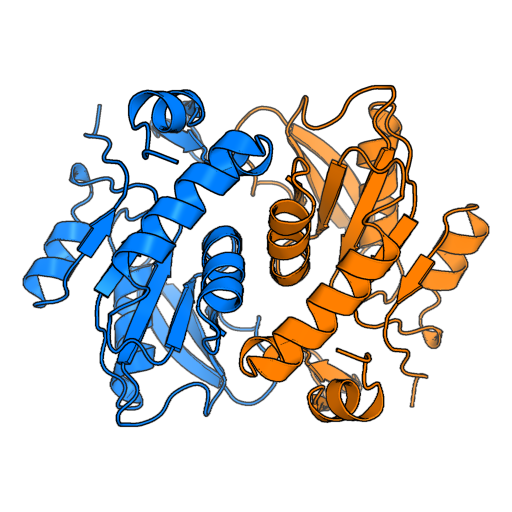T B 1 1 ? -13.672 15.805 -10.453 1 57.31 1 MET B O 1
ATOM 1400 N N . LEU B 1 2 ? -15.836 16.328 -10.797 1 75.06 2 LEU B N 1
ATOM 1401 C CA . LEU B 1 2 ? -15.938 17.172 -9.617 1 75.06 2 LEU B CA 1
ATOM 1402 C C . LEU B 1 2 ? -15.883 16.344 -8.344 1 75.06 2 LEU B C 1
ATOM 1404 O O . LEU B 1 2 ? -16.422 15.242 -8.289 1 75.06 2 LEU B O 1
ATOM 1408 N N . TYR B 1 3 ? -14.945 16.578 -7.465 1 84.75 3 TYR B N 1
ATOM 1409 C CA . TYR B 1 3 ? -14.883 15.953 -6.148 1 84.75 3 TYR B CA 1
ATOM 1410 C C . TYR B 1 3 ? -16.219 16.094 -5.414 1 84.75 3 TYR B C 1
ATOM 1412 O O . TYR B 1 3 ? -16.734 17.203 -5.277 1 84.75 3 TYR B O 1
ATOM 1420 N N . ASP B 1 4 ? -16.828 14.961 -5.039 1 90.44 4 ASP B N 1
ATOM 1421 C CA . ASP B 1 4 ? -18.078 14.898 -4.289 1 90.44 4 ASP B CA 1
ATOM 1422 C C . ASP B 1 4 ? -17.828 14.453 -2.848 1 90.44 4 ASP B C 1
ATOM 1424 O O . ASP B 1 4 ? -17.75 13.258 -2.564 1 90.44 4 ASP B O 1
ATOM 1428 N N . ASP B 1 5 ? -17.828 15.414 -1.973 1 88.5 5 ASP B N 1
ATOM 1429 C CA . ASP B 1 5 ? -17.516 15.18 -0.565 1 88.5 5 ASP B CA 1
ATOM 1430 C C . ASP B 1 5 ? -18.531 14.227 0.063 1 88.5 5 ASP B C 1
ATOM 1432 O O . ASP B 1 5 ? -18.172 13.352 0.854 1 88.5 5 ASP B O 1
ATOM 1436 N N . PHE B 1 6 ? -19.688 14.414 -0.334 1 91.56 6 PHE B N 1
ATOM 1437 C CA . PHE B 1 6 ? -20.75 13.578 0.213 1 91.56 6 PHE B CA 1
ATOM 1438 C C . PHE B 1 6 ? -20.578 12.125 -0.212 1 91.56 6 PHE B C 1
ATOM 1440 O O . PHE B 1 6 ? -20.734 11.211 0.597 1 91.56 6 PHE B O 1
ATOM 1447 N N . TYR B 1 7 ? -20.312 11.961 -1.404 1 93.75 7 TYR B N 1
ATOM 1448 C CA . TYR B 1 7 ? -20.109 10.609 -1.912 1 93.75 7 TYR B CA 1
ATOM 1449 C C . TYR B 1 7 ? -18.938 9.93 -1.204 1 93.75 7 TYR B C 1
ATOM 1451 O O . TYR B 1 7 ? -19.078 8.805 -0.707 1 93.75 7 TYR B O 1
ATOM 1459 N N . VAL B 1 8 ? -17.812 10.586 -1.043 1 94.44 8 VAL B N 1
ATOM 1460 C CA . VAL B 1 8 ? -16.625 10.008 -0.416 1 94.44 8 VAL B CA 1
ATOM 1461 C C . VAL B 1 8 ? -16.922 9.695 1.049 1 94.44 8 VAL B C 1
ATOM 1463 O O . VAL B 1 8 ? -16.594 8.602 1.531 1 94.44 8 VAL B O 1
ATOM 1466 N N . LYS B 1 9 ? -17.547 10.625 1.712 1 93.75 9 LYS B N 1
ATOM 1467 C CA . LYS B 1 9 ? -17.875 10.414 3.117 1 93.75 9 LYS B CA 1
ATOM 1468 C C . LYS B 1 9 ? -18.828 9.242 3.287 1 93.75 9 LYS B C 1
ATOM 1470 O O . LYS B 1 9 ? -18.766 8.523 4.285 1 93.75 9 LYS B O 1
ATOM 1475 N N . SER B 1 10 ? -19.688 9.016 2.27 1 95.81 10 SER B N 1
ATOM 1476 C CA . SER B 1 10 ? -20.641 7.918 2.346 1 95.81 10 SER B CA 1
ATOM 1477 C C . SER B 1 10 ? -19.938 6.566 2.27 1 95.81 10 SER B C 1
ATOM 1479 O O . SER B 1 10 ? -20.5 5.547 2.689 1 95.81 10 SER B O 1
ATOM 1481 N N . LEU B 1 11 ? -18.781 6.527 1.707 1 96.38 11 LEU B N 1
ATOM 1482 C CA . LEU B 1 11 ? -18.016 5.293 1.587 1 96.38 11 LEU B CA 1
ATOM 1483 C C . LEU B 1 11 ? -17.25 4.996 2.873 1 96.38 11 LEU B C 1
ATOM 1485 O O . LEU B 1 11 ? -16.891 3.848 3.135 1 96.38 11 LEU B O 1
ATOM 1489 N N . ILE B 1 12 ? -16.953 6.031 3.664 1 96.06 12 ILE B N 1
ATOM 1490 C CA . ILE B 1 12 ? -16.203 5.859 4.906 1 96.06 12 ILE B CA 1
ATOM 1491 C C . ILE B 1 12 ? -17.125 5.32 5.992 1 96.06 12 ILE B C 1
ATOM 1493 O O . ILE B 1 12 ? -18.141 5.945 6.324 1 96.06 12 ILE B O 1
ATOM 1497 N N . GLN B 1 13 ? -16.781 4.168 6.539 1 95.06 13 GLN B N 1
ATOM 1498 C CA . GLN B 1 13 ? -17.609 3.521 7.547 1 95.06 13 GLN B CA 1
ATOM 1499 C C . GLN B 1 13 ? -17.047 3.729 8.945 1 95.06 13 GLN B C 1
ATOM 1501 O O . GLN B 1 13 ? -15.828 3.668 9.141 1 95.06 13 GLN B O 1
ATOM 1506 N N . THR B 1 14 ? -17.906 4.02 9.836 1 94.75 14 THR B N 1
ATOM 1507 C CA . THR B 1 14 ? -17.5 4.105 11.234 1 94.75 14 THR B CA 1
ATOM 1508 C C . THR B 1 14 ? -17.641 2.748 11.922 1 94.75 14 THR B C 1
ATOM 1510 O O . THR B 1 14 ? -18.719 2.145 11.898 1 94.75 14 THR B O 1
ATOM 1513 N N . ILE B 1 15 ? -16.547 2.217 12.422 1 95.75 15 ILE B N 1
ATOM 1514 C CA . ILE B 1 15 ? -16.531 0.968 13.172 1 95.75 15 ILE B CA 1
ATOM 1515 C C . ILE B 1 15 ? -16.344 1.266 14.656 1 95.75 15 ILE B C 1
ATOM 1517 O O . ILE B 1 15 ? -15.281 1.737 15.078 1 95.75 15 ILE B O 1
ATOM 1521 N N . GLU B 1 16 ? -17.328 1.012 15.414 1 94.62 16 GLU B N 1
ATOM 1522 C CA . GLU B 1 16 ? -17.281 1.318 16.844 1 94.62 16 GLU B CA 1
ATOM 1523 C C . GLU B 1 16 ? -16.422 0.296 17.594 1 94.62 16 GLU B C 1
ATOM 1525 O O . GLU B 1 16 ? -16.375 -0.874 17.203 1 94.62 16 GLU B O 1
ATOM 1530 N N . ASP B 1 17 ? -15.758 0.748 18.688 1 94.31 17 ASP B N 1
ATOM 1531 C CA . ASP B 1 17 ? -15.031 -0.105 19.625 1 94.31 17 ASP B CA 1
ATOM 1532 C C . ASP B 1 17 ? -13.938 -0.901 18.906 1 94.31 17 ASP B C 1
ATOM 1534 O O . ASP B 1 17 ? -13.797 -2.105 19.125 1 94.31 17 ASP B O 1
ATOM 1538 N N . TRP B 1 18 ? -13.234 -0.201 18.031 1 92.88 18 TRP B N 1
ATOM 1539 C CA . TRP B 1 18 ? -12.117 -0.779 17.281 1 92.88 18 TRP B CA 1
ATOM 1540 C C . TRP B 1 18 ? -10.977 0.222 17.156 1 92.88 18 TRP B C 1
ATOM 1542 O O . TRP B 1 18 ? -11.203 1.397 16.859 1 92.88 18 TRP B O 1
ATOM 1552 N N . PRO B 1 19 ? -9.867 -0.233 17.281 1 90.75 19 PRO B N 1
ATOM 1553 C CA . PRO B 1 19 ? -9.383 -1.56 17.656 1 90.75 19 PRO B CA 1
ATOM 1554 C C . PRO B 1 19 ? -9.586 -1.856 19.141 1 90.75 19 PRO B C 1
ATOM 1556 O O . PRO B 1 19 ? -9.367 -2.988 19.594 1 90.75 19 PRO B O 1
ATOM 1559 N N . LYS B 1 20 ? -9.938 -0.729 19.875 1 90.19 20 LYS B N 1
ATOM 1560 C CA . LYS B 1 20 ? -10.242 -0.902 21.297 1 90.19 20 LYS B CA 1
ATOM 1561 C C . LYS B 1 20 ? -11.602 -0.308 21.641 1 90.19 20 LYS B C 1
ATOM 1563 O O . LYS B 1 20 ? -12.141 0.51 20.891 1 90.19 20 LYS B O 1
ATOM 1568 N N . GLN B 1 21 ? -12.055 -0.762 22.781 1 92.75 21 GLN B N 1
ATOM 1569 C CA . GLN B 1 21 ? -13.336 -0.255 23.266 1 92.75 21 GLN B CA 1
ATOM 1570 C C . GLN B 1 21 ? -13.312 1.267 23.391 1 92.75 21 GLN B C 1
ATOM 1572 O O . GLN B 1 21 ? -12.336 1.842 23.875 1 92.75 21 GLN B O 1
ATOM 1577 N N . GLY B 1 22 ? -14.406 1.955 22.922 1 90.56 22 GLY B N 1
ATOM 1578 C CA . GLY B 1 22 ? -14.531 3.395 23.078 1 90.56 22 GLY B CA 1
ATOM 1579 C C . GLY B 1 22 ? -14.055 4.176 21.875 1 90.56 22 GLY B C 1
ATOM 1580 O O . GLY B 1 22 ? -14.258 5.387 21.781 1 90.56 22 GLY B O 1
ATOM 1581 N N . ILE B 1 23 ? -13.43 3.484 20.906 1 89.31 23 ILE B N 1
ATOM 1582 C CA . ILE B 1 23 ? -12.875 4.168 19.734 1 89.31 23 ILE B CA 1
ATOM 1583 C C . ILE B 1 23 ? -13.836 4.023 18.562 1 89.31 23 ILE B C 1
ATOM 1585 O O . ILE B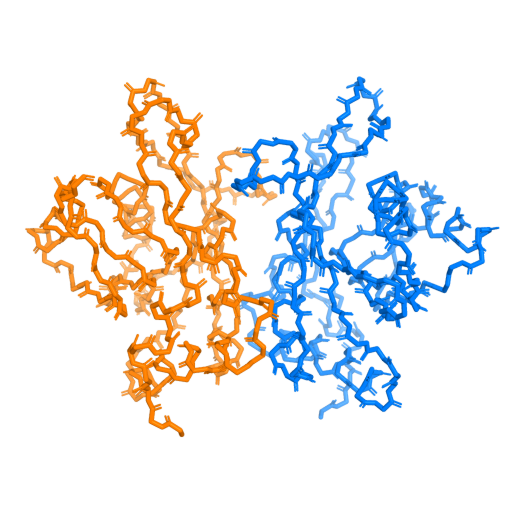 1 23 ? -14.305 2.922 18.266 1 89.31 23 ILE B O 1
ATOM 1589 N N . SER B 1 24 ? -14.203 5.168 17.953 1 92.94 24 SER B N 1
ATOM 1590 C CA . SER B 1 24 ? -14.914 5.176 16.688 1 92.94 24 SER B CA 1
ATOM 1591 C C . SER B 1 24 ? -13.945 5.227 15.508 1 92.94 24 SER B C 1
ATOM 1593 O O . SER B 1 24 ? -13.461 6.301 15.148 1 92.94 24 SER B O 1
ATOM 1595 N N . PHE B 1 25 ? -13.773 4.113 14.93 1 94.06 25 PHE B N 1
ATOM 1596 C CA . PHE B 1 25 ? -12.773 3.99 13.875 1 94.06 25 PHE B CA 1
ATOM 1597 C C . PHE B 1 25 ? -13.367 4.336 12.516 1 94.06 25 PHE B C 1
ATOM 1599 O O . PHE B 1 25 ? -14.445 3.852 12.164 1 94.06 25 PHE B O 1
ATOM 1606 N N . ARG B 1 26 ? -12.672 5.145 11.773 1 95.19 26 ARG B N 1
ATOM 1607 C CA . ARG B 1 26 ? -13.086 5.492 10.414 1 95.19 26 ARG B CA 1
ATOM 1608 C C . ARG B 1 26 ? -12.414 4.586 9.391 1 95.19 26 ARG B C 1
ATOM 1610 O O . ARG B 1 26 ? -11.227 4.746 9.094 1 95.19 26 ARG B O 1
ATOM 1617 N N . ASP B 1 27 ? -13.18 3.703 8.898 1 96.31 27 ASP B N 1
ATOM 1618 C CA . ASP B 1 27 ? -12.664 2.742 7.926 1 96.31 27 ASP B CA 1
ATOM 1619 C C . ASP B 1 27 ? -12.734 3.309 6.508 1 96.31 27 ASP B C 1
ATOM 1621 O O . ASP B 1 27 ? -13.82 3.537 5.977 1 96.31 27 ASP B O 1
ATOM 1625 N N . ILE B 1 28 ? -11.586 3.432 5.879 1 97.12 28 ILE B N 1
ATOM 1626 C CA . ILE B 1 28 ? -11.531 4 4.535 1 97.12 28 ILE B CA 1
ATOM 1627 C C . ILE B 1 28 ? -11.461 2.879 3.502 1 97.12 28 ILE B C 1
ATOM 1629 O O . ILE B 1 28 ? -11.391 3.137 2.299 1 97.12 28 ILE B O 1
ATOM 1633 N N . THR B 1 29 ? -11.461 1.601 3.906 1 97.38 29 THR B N 1
ATOM 1634 C CA . THR B 1 29 ? -11.281 0.452 3.027 1 97.38 29 THR B CA 1
ATOM 1635 C C . THR B 1 29 ? -12.32 0.452 1.911 1 97.38 29 THR B C 1
ATOM 1637 O O . THR B 1 29 ? -12 0.151 0.759 1 97.38 29 THR B O 1
ATOM 1640 N N . PRO B 1 30 ? -13.57 0.889 2.203 1 97.44 30 PRO B N 1
ATOM 1641 C CA . PRO B 1 30 ? -14.594 0.856 1.15 1 97.44 30 PRO B CA 1
ATOM 1642 C C . PRO B 1 30 ? -14.266 1.793 -0.012 1 97.44 30 PRO B C 1
ATOM 1644 O O . PRO B 1 30 ? -14.758 1.59 -1.127 1 97.44 30 PRO B O 1
ATOM 1647 N N . ILE B 1 31 ? -13.453 2.822 0.214 1 97.94 31 ILE B N 1
ATOM 1648 C CA . ILE B 1 31 ? -13.047 3.709 -0.869 1 97.94 31 ILE B CA 1
ATOM 1649 C C . ILE B 1 31 ? -12.312 2.906 -1.944 1 97.94 31 ILE B C 1
ATOM 1651 O O . ILE B 1 31 ? -12.547 3.102 -3.139 1 97.94 31 ILE B O 1
ATOM 1655 N N . PHE B 1 32 ? -11.461 1.93 -1.555 1 98.12 32 PHE B N 1
ATOM 1656 C CA . PHE B 1 32 ? -10.617 1.176 -2.469 1 98.12 32 PHE B CA 1
ATOM 1657 C C . PHE B 1 32 ? -11.414 0.091 -3.182 1 98.12 32 PHE B C 1
ATOM 1659 O O . PHE B 1 32 ? -11.07 -0.315 -4.293 1 98.12 32 PHE B O 1
ATOM 1666 N N . SER B 1 33 ? -12.516 -0.334 -2.539 1 97.5 33 SER B N 1
ATOM 1667 C CA . SER B 1 33 ? -13.359 -1.352 -3.154 1 97.5 33 SER B CA 1
ATOM 1668 C C . SER B 1 33 ? -14.422 -0.721 -4.055 1 97.5 33 SER B C 1
ATOM 1670 O O . SER B 1 33 ? -15.273 -1.421 -4.602 1 97.5 33 SER B O 1
ATOM 1672 N N . ASP B 1 34 ? -14.43 0.624 -4.152 1 98.12 34 ASP B N 1
ATOM 1673 C CA . ASP B 1 34 ? -15.328 1.392 -5.008 1 98.12 34 ASP B CA 1
ATOM 1674 C C . ASP B 1 34 ? -14.547 2.154 -6.078 1 98.12 34 ASP B C 1
ATOM 1676 O O . ASP B 1 34 ? -13.969 3.205 -5.801 1 98.12 34 ASP B O 1
ATOM 1680 N N . PRO B 1 35 ? -14.594 1.624 -7.312 1 98.06 35 PRO B N 1
ATOM 1681 C CA . PRO B 1 35 ? -13.789 2.244 -8.367 1 98.06 35 PRO B CA 1
ATOM 1682 C C . PRO B 1 35 ? -14.078 3.732 -8.539 1 98.06 35 PRO B C 1
ATOM 1684 O O . PRO B 1 35 ? -13.164 4.523 -8.766 1 98.06 35 PRO B O 1
ATOM 1687 N N . LYS B 1 36 ? -15.32 4.109 -8.43 1 97.44 36 LYS B N 1
ATOM 1688 C CA . LYS B 1 36 ? -15.68 5.52 -8.523 1 97.44 36 LYS B CA 1
ATOM 1689 C C . LYS B 1 36 ? -15.086 6.316 -7.367 1 97.44 36 LYS B C 1
ATOM 1691 O O . LYS B 1 36 ? -14.523 7.395 -7.57 1 97.44 36 LYS B O 1
ATOM 1696 N N . GLY B 1 37 ? -15.172 5.793 -6.133 1 97.62 37 GLY B N 1
ATOM 1697 C CA . GLY B 1 37 ? -14.609 6.434 -4.957 1 97.62 37 GLY B CA 1
ATOM 1698 C C . GLY B 1 37 ? -13.102 6.598 -5.039 1 97.62 37 GLY B C 1
ATOM 1699 O O . GLY B 1 37 ? -12.57 7.676 -4.758 1 97.62 37 GLY B O 1
ATOM 1700 N N . MET B 1 38 ? -12.445 5.531 -5.434 1 97.62 38 MET B N 1
ATOM 1701 C CA . MET B 1 38 ? -10.992 5.566 -5.586 1 97.62 38 MET B CA 1
ATOM 1702 C C . MET B 1 38 ? -10.578 6.629 -6.598 1 97.62 38 MET B C 1
ATOM 1704 O O . MET B 1 38 ? -9.672 7.422 -6.336 1 97.62 38 MET B O 1
ATOM 1708 N N . ARG B 1 39 ? -11.242 6.676 -7.68 1 97.25 39 ARG B N 1
ATOM 1709 C CA . ARG B 1 39 ? -10.938 7.652 -8.719 1 97.25 39 ARG B CA 1
ATOM 1710 C C . ARG B 1 39 ? -11.148 9.078 -8.219 1 97.25 39 ARG B C 1
ATOM 1712 O O . ARG B 1 39 ? -10.32 9.953 -8.445 1 97.25 39 ARG B O 1
ATOM 1719 N N . MET B 1 40 ? -12.219 9.297 -7.527 1 97.19 40 MET B N 1
ATOM 1720 C CA . MET B 1 40 ? -12.547 10.625 -7.012 1 97.19 40 MET B CA 1
ATOM 1721 C C . MET B 1 40 ? -11.477 11.102 -6.031 1 97.19 40 MET B C 1
ATOM 1723 O O . MET B 1 40 ? -11.039 12.25 -6.102 1 97.19 40 MET B O 1
ATOM 1727 N N . VAL B 1 41 ? -11.07 10.203 -5.168 1 97.81 41 VAL B N 1
ATOM 1728 C CA . VAL B 1 41 ? -10.078 10.547 -4.156 1 97.81 41 VAL B CA 1
ATOM 1729 C C . VAL B 1 41 ? -8.734 10.844 -4.82 1 97.81 41 VAL B C 1
ATOM 1731 O O . VAL B 1 41 ? -8.109 11.875 -4.547 1 97.81 41 VAL B O 1
ATOM 1734 N N . VAL B 1 42 ? -8.289 10.023 -5.723 1 97.94 42 VAL B N 1
ATOM 1735 C CA . VAL B 1 42 ? -7.008 10.203 -6.398 1 97.94 42 VAL B CA 1
ATOM 1736 C C . VAL B 1 42 ? -7.027 11.492 -7.215 1 97.94 42 VAL B C 1
ATOM 1738 O O . VAL B 1 42 ? -6.082 12.281 -7.16 1 97.94 42 VAL B O 1
ATOM 1741 N N . ASP B 1 43 ? -8.109 11.711 -7.914 1 97 43 ASP B N 1
ATOM 1742 C CA . ASP B 1 43 ? -8.219 12.891 -8.758 1 97 43 ASP B CA 1
ATOM 1743 C C . ASP B 1 43 ? -8.133 14.172 -7.93 1 97 43 ASP B C 1
ATOM 1745 O O . ASP B 1 43 ? -7.543 15.164 -8.367 1 97 43 ASP B O 1
ATOM 1749 N N . ALA B 1 44 ? -8.766 14.156 -6.773 1 97.69 44 ALA B N 1
ATOM 1750 C CA . ALA B 1 44 ? -8.703 15.328 -5.906 1 97.69 44 ALA B CA 1
ATOM 1751 C C . ALA B 1 44 ? -7.258 15.695 -5.578 1 97.69 44 ALA B C 1
ATOM 1753 O O . ALA B 1 44 ? -6.887 16.875 -5.625 1 97.69 44 ALA B O 1
ATOM 1754 N N . TYR B 1 45 ? -6.461 14.703 -5.277 1 98.19 45 TYR B N 1
ATOM 1755 C CA . TYR B 1 45 ? -5.062 14.961 -4.941 1 98.19 45 TYR B CA 1
ATOM 1756 C C . TYR B 1 45 ? -4.262 15.32 -6.188 1 98.19 45 TYR B C 1
ATOM 1758 O O . TYR B 1 45 ? -3.395 16.203 -6.145 1 98.19 45 TYR B O 1
ATOM 1766 N N . VAL B 1 46 ? -4.504 14.656 -7.312 1 98.06 46 VAL B N 1
ATOM 1767 C CA . VAL B 1 46 ? -3.795 14.961 -8.555 1 98.06 46 VAL B CA 1
ATOM 1768 C C . VAL B 1 46 ? -4.02 16.422 -8.93 1 98.06 46 VAL B C 1
ATOM 1770 O O . VAL B 1 46 ? -3.068 17.141 -9.242 1 98.06 46 VAL B O 1
ATOM 1773 N N . HIS B 1 47 ? -5.242 16.859 -8.867 1 97.44 47 HIS B N 1
ATOM 1774 C CA . HIS B 1 47 ? -5.57 18.25 -9.211 1 97.44 47 HIS B CA 1
ATOM 1775 C C . HIS B 1 47 ? -4.859 19.234 -8.289 1 97.44 47 HIS B C 1
ATOM 1777 O O . HIS B 1 47 ? -4.434 20.297 -8.719 1 97.44 47 HIS B O 1
ATOM 1783 N N . ARG B 1 48 ? -4.711 18.844 -7.066 1 97.25 48 ARG B N 1
ATOM 1784 C CA . ARG B 1 48 ? -4.102 19.734 -6.082 1 97.25 48 ARG B CA 1
ATOM 1785 C C . ARG B 1 48 ? -2.6 19.859 -6.316 1 97.25 48 ARG B C 1
ATOM 1787 O O . ARG B 1 48 ? -2.029 20.938 -6.137 1 97.25 48 ARG B O 1
ATOM 1794 N N . TYR B 1 49 ? -1.995 18.766 -6.785 1 98.12 49 TYR B N 1
ATOM 1795 C CA . TYR B 1 49 ? -0.539 18.75 -6.703 1 98.12 49 TYR B CA 1
ATOM 1796 C C . TYR B 1 49 ? 0.085 18.797 -8.094 1 98.12 49 TYR B C 1
ATOM 1798 O O . TYR B 1 49 ? 1.294 19 -8.227 1 98.12 49 TYR B O 1
ATOM 1806 N N . ILE B 1 50 ? -0.651 18.672 -9.188 1 97.06 50 ILE B N 1
ATOM 1807 C CA . ILE B 1 50 ? -0.133 18.484 -10.539 1 97.06 50 ILE B CA 1
ATOM 1808 C C . ILE B 1 50 ? 0.687 19.703 -10.953 1 97.06 50 ILE B C 1
ATOM 1810 O O . ILE B 1 50 ? 1.656 19.594 -11.703 1 97.06 50 ILE B O 1
ATOM 1814 N N . ALA B 1 51 ? 0.481 20.875 -10.43 1 97.38 51 ALA B N 1
ATOM 1815 C CA . ALA B 1 51 ? 1.175 22.109 -10.828 1 97.38 51 ALA B CA 1
ATOM 1816 C C . ALA B 1 51 ? 2.078 22.609 -9.703 1 97.38 51 ALA B C 1
ATOM 1818 O O . ALA B 1 51 ? 2.457 23.781 -9.688 1 97.38 51 ALA B O 1
ATOM 1819 N N . THR B 1 52 ? 2.418 21.75 -8.781 1 97.31 52 THR B N 1
ATOM 1820 C CA . THR B 1 52 ? 3.291 22.125 -7.676 1 97.31 52 THR B CA 1
ATOM 1821 C C . THR B 1 52 ? 4.727 21.688 -7.941 1 97.31 52 THR B C 1
ATOM 1823 O O . THR B 1 52 ? 4.996 20.984 -8.93 1 97.31 52 THR B O 1
ATOM 1826 N N . ASP B 1 53 ? 5.605 22.094 -7.066 1 97.38 53 ASP B N 1
ATOM 1827 C CA . ASP B 1 53 ? 7.023 21.797 -7.234 1 97.38 53 ASP B CA 1
ATOM 1828 C C . ASP B 1 53 ? 7.43 20.578 -6.422 1 97.38 53 ASP B C 1
ATOM 1830 O O . ASP B 1 53 ? 8.602 20.406 -6.09 1 97.38 53 ASP B O 1
ATOM 1834 N N . ILE B 1 54 ? 6.488 19.766 -6.086 1 98.5 54 ILE B N 1
ATOM 1835 C CA . ILE B 1 54 ? 6.797 18.531 -5.383 1 98.5 54 ILE B CA 1
ATOM 1836 C C . ILE B 1 54 ? 7.719 17.672 -6.238 1 98.5 54 ILE B C 1
ATOM 1838 O O . ILE B 1 54 ? 7.477 17.484 -7.434 1 98.5 54 ILE B O 1
ATOM 1842 N N . THR B 1 55 ? 8.758 17.219 -5.613 1 98.81 55 THR B N 1
ATOM 1843 C CA . THR B 1 55 ? 9.711 16.391 -6.348 1 98.81 55 THR B CA 1
ATOM 1844 C C . THR B 1 55 ? 9.562 14.922 -5.965 1 98.81 55 THR B C 1
ATOM 1846 O O . THR B 1 55 ? 9.953 14.031 -6.727 1 98.81 55 THR B O 1
ATOM 1849 N N . HIS B 1 56 ? 9.055 14.633 -4.703 1 98.81 56 HIS B N 1
ATOM 1850 C CA . HIS B 1 56 ? 8.914 13.281 -4.164 1 98.81 56 HIS B CA 1
ATOM 1851 C C . HIS B 1 56 ? 7.609 13.133 -3.391 1 98.81 56 HIS B C 1
ATOM 1853 O O . HIS B 1 56 ? 7.066 14.117 -2.883 1 98.81 56 HIS B O 1
ATOM 1859 N N . ILE B 1 57 ? 7.137 11.984 -3.318 1 98.94 57 ILE B N 1
ATOM 1860 C CA . ILE B 1 57 ? 6.027 11.625 -2.443 1 98.94 57 ILE B CA 1
ATOM 1861 C C . ILE B 1 57 ? 6.48 10.57 -1.437 1 98.94 57 ILE B C 1
ATOM 1863 O O . ILE B 1 57 ? 7.008 9.523 -1.821 1 98.94 57 ILE B O 1
ATOM 1867 N N . ALA B 1 58 ? 6.426 10.844 -0.193 1 98.94 58 ALA B N 1
ATOM 1868 C CA . ALA B 1 58 ? 6.672 9.875 0.876 1 98.94 58 ALA B CA 1
ATOM 1869 C C . ALA B 1 58 ? 5.363 9.414 1.508 1 98.94 58 ALA B C 1
ATOM 1871 O O . ALA B 1 58 ? 4.41 10.188 1.613 1 98.94 58 ALA B O 1
ATOM 1872 N N . CYS B 1 59 ? 5.336 8.148 1.89 1 98.88 59 CYS B N 1
ATOM 1873 C CA . CYS B 1 59 ? 4.074 7.645 2.422 1 98.88 59 CYS B CA 1
ATOM 1874 C C . CYS B 1 59 ? 4.316 6.707 3.598 1 98.88 59 CYS B C 1
ATOM 1876 O O . CYS B 1 59 ? 5.336 6.016 3.646 1 98.88 59 CYS B O 1
ATOM 1878 N N . ILE B 1 60 ? 3.35 6.691 4.484 1 98.31 60 ILE B N 1
ATOM 1879 C CA . ILE B 1 60 ? 3.459 5.945 5.734 1 98.31 60 ILE B CA 1
ATOM 1880 C C . ILE B 1 60 ? 2.838 4.562 5.566 1 98.31 60 ILE B C 1
ATOM 1882 O O . ILE B 1 60 ? 1.729 4.43 5.043 1 98.31 60 ILE B O 1
ATOM 1886 N N . ASP B 1 61 ? 3.48 3.494 5.984 1 97.31 61 ASP B N 1
ATOM 1887 C CA . ASP B 1 61 ? 3.078 2.092 5.969 1 97.31 61 ASP B CA 1
ATOM 1888 C C . ASP B 1 61 ? 1.879 1.855 6.883 1 97.31 61 ASP B C 1
ATOM 1890 O O . ASP B 1 61 ? 1.9 2.236 8.055 1 97.31 61 ASP B O 1
ATOM 1894 N N . ALA B 1 62 ? 0.87 1.171 6.375 1 96.88 62 ALA B N 1
ATOM 1895 C CA . ALA B 1 62 ? 0.728 0.527 5.07 1 96.88 62 ALA B CA 1
ATOM 1896 C C . ALA B 1 62 ? -0.376 1.188 4.25 1 96.88 62 ALA B C 1
ATOM 1898 O O . ALA B 1 62 ? -0.333 1.177 3.018 1 96.88 62 ALA B O 1
ATOM 1899 N N . ARG B 1 63 ? -1.428 1.799 5.043 1 97.5 63 ARG B N 1
ATOM 1900 C CA . ARG B 1 63 ? -2.596 2.285 4.312 1 97.5 63 ARG B CA 1
ATOM 1901 C C . ARG B 1 63 ? -2.262 3.547 3.523 1 97.5 63 ARG B C 1
ATOM 1903 O O . ARG B 1 63 ? -2.885 3.826 2.498 1 97.5 63 ARG B O 1
ATOM 1910 N N . GLY B 1 64 ? -1.261 4.219 3.961 1 98.19 64 GLY B N 1
ATOM 1911 C CA . GLY B 1 64 ? -0.786 5.367 3.203 1 98.19 64 GLY B CA 1
ATOM 1912 C C . GLY B 1 64 ? -0.278 5 1.821 1 98.19 64 GLY B C 1
ATOM 1913 O O . GLY B 1 64 ? -0.201 5.855 0.937 1 98.19 64 GLY B O 1
ATOM 1914 N N . PHE B 1 65 ? 0.099 3.723 1.617 1 98.69 65 PHE B N 1
ATOM 1915 C CA . PHE B 1 65 ? 0.641 3.252 0.348 1 98.69 65 PHE B CA 1
ATOM 1916 C C . PHE B 1 65 ? -0.405 3.35 -0.756 1 98.69 65 PHE B C 1
ATOM 1918 O O . PHE B 1 65 ? -0.076 3.654 -1.904 1 98.69 65 PHE B O 1
ATOM 1925 N N . LEU B 1 66 ? -1.611 3.145 -0.388 1 98.62 66 LEU B N 1
ATOM 1926 C CA . LEU B 1 66 ? -2.67 2.846 -1.347 1 98.62 66 LEU B CA 1
ATOM 1927 C C . LEU B 1 66 ? -2.934 4.043 -2.256 1 98.62 66 LEU B C 1
ATOM 1929 O O . LEU B 1 66 ? -2.885 3.918 -3.482 1 98.62 66 LEU B O 1
ATOM 1933 N N . ILE B 1 67 ? -3.121 5.223 -1.64 1 98.69 67 ILE B N 1
ATOM 1934 C CA . ILE B 1 67 ? -3.363 6.418 -2.438 1 98.69 67 ILE B CA 1
ATOM 1935 C C . ILE B 1 67 ? -2.037 6.977 -2.945 1 98.69 67 ILE B C 1
ATOM 1937 O O . ILE B 1 67 ? -1.938 7.41 -4.098 1 98.69 67 ILE B O 1
ATOM 1941 N N . ALA B 1 68 ? -0.991 6.91 -2.133 1 98.88 68 ALA B N 1
ATOM 1942 C CA . ALA B 1 68 ? 0.293 7.523 -2.457 1 98.88 68 ALA B CA 1
ATOM 1943 C C . ALA B 1 68 ? 0.924 6.867 -3.682 1 98.88 68 ALA B C 1
ATOM 1945 O O . ALA B 1 68 ? 1.547 7.543 -4.504 1 98.88 68 ALA B O 1
ATOM 1946 N N . ALA B 1 69 ? 0.772 5.559 -3.785 1 98.81 69 ALA B N 1
ATOM 1947 C CA . ALA B 1 69 ? 1.325 4.859 -4.941 1 98.81 69 ALA B CA 1
ATOM 1948 C C . ALA B 1 69 ? 0.667 5.332 -6.234 1 98.81 69 ALA B C 1
ATOM 1950 O O . ALA B 1 69 ? 1.351 5.582 -7.23 1 98.81 69 ALA B O 1
ATOM 1951 N N . VAL B 1 70 ? -0.653 5.469 -6.223 1 98.88 70 VAL B N 1
ATOM 1952 C CA . VAL B 1 70 ? -1.384 5.926 -7.402 1 98.88 70 VAL B CA 1
ATOM 1953 C C . VAL B 1 70 ? -0.986 7.363 -7.734 1 98.88 70 VAL B C 1
ATOM 1955 O O . VAL B 1 70 ? -0.757 7.699 -8.898 1 98.88 70 VAL B O 1
ATOM 1958 N N . LEU B 1 71 ? -0.887 8.141 -6.684 1 98.75 71 LEU B N 1
ATOM 1959 C CA . LEU B 1 71 ? -0.524 9.547 -6.867 1 98.75 71 LEU B CA 1
ATOM 1960 C C . LEU B 1 71 ? 0.868 9.672 -7.477 1 98.75 71 LEU B C 1
ATOM 1962 O O . LEU B 1 71 ? 1.076 10.461 -8.398 1 98.75 71 LEU B O 1
ATOM 1966 N N . ALA B 1 72 ? 1.814 8.922 -6.949 1 98.88 72 ALA B N 1
ATOM 1967 C CA . ALA B 1 72 ? 3.176 8.922 -7.477 1 98.88 72 ALA B CA 1
ATOM 1968 C C . ALA B 1 72 ? 3.197 8.531 -8.953 1 98.88 72 ALA B C 1
ATOM 1970 O O . ALA B 1 72 ? 3.898 9.148 -9.758 1 98.88 72 ALA B O 1
ATOM 1971 N N . TYR B 1 73 ? 2.404 7.535 -9.281 1 98.69 73 TYR B N 1
ATOM 1972 C CA . TYR B 1 73 ? 2.289 7.062 -10.656 1 98.69 73 TYR B CA 1
ATOM 1973 C C . TYR B 1 73 ? 1.709 8.141 -11.562 1 98.69 73 TYR B C 1
ATOM 1975 O O . TYR B 1 73 ? 2.264 8.438 -12.625 1 98.69 73 TYR B O 1
ATOM 1983 N N . GLU B 1 74 ? 0.624 8.773 -11.133 1 98.44 74 GLU B N 1
ATOM 1984 C CA . GLU B 1 74 ? -0.078 9.773 -11.938 1 98.44 74 GLU B CA 1
ATOM 1985 C C . GLU B 1 74 ? 0.774 11.023 -12.125 1 98.44 74 GLU B C 1
ATOM 1987 O O . GLU B 1 74 ? 0.771 11.625 -13.203 1 98.44 74 GLU B O 1
ATOM 1992 N N . LEU B 1 75 ? 1.534 11.375 -11.078 1 98.62 75 LEU B N 1
ATOM 1993 C CA . LEU B 1 75 ? 2.305 12.609 -11.117 1 98.62 75 LEU B CA 1
ATOM 1994 C C . LEU B 1 75 ? 3.729 12.352 -11.602 1 98.62 75 LEU B C 1
ATOM 1996 O O . LEU B 1 75 ? 4.508 13.289 -11.781 1 98.62 75 LEU B O 1
ATOM 2000 N N . GLN B 1 76 ? 4.051 11.109 -11.789 1 98 76 GLN B N 1
ATOM 2001 C CA . GLN B 1 76 ? 5.379 10.695 -12.242 1 98 76 GLN B CA 1
ATOM 2002 C C . GLN B 1 76 ? 6.461 11.203 -11.297 1 98 76 GLN B C 1
ATOM 2004 O O . GLN B 1 76 ? 7.422 11.852 -11.727 1 98 76 GLN B O 1
ATOM 2009 N N . LYS B 1 77 ? 6.262 10.883 -10.031 1 98.81 77 LYS B N 1
ATOM 2010 C CA . LYS B 1 77 ? 7.207 11.258 -8.984 1 98.81 77 LYS B CA 1
ATOM 2011 C C . LYS B 1 77 ? 7.742 10.031 -8.258 1 98.81 77 LYS B C 1
ATOM 2013 O O . LYS B 1 77 ? 7.043 9.023 -8.141 1 98.81 77 LYS B O 1
ATOM 2018 N N . PRO B 1 78 ? 9.016 10.102 -7.777 1 98.81 78 PRO B N 1
ATOM 2019 C CA . PRO B 1 78 ? 9.516 9.016 -6.93 1 98.81 78 PRO B CA 1
ATOM 2020 C C . PRO B 1 78 ? 8.688 8.828 -5.66 1 98.81 78 PRO B C 1
ATOM 2022 O O . PRO B 1 78 ? 8.242 9.805 -5.059 1 98.81 78 PRO B O 1
ATOM 2025 N N . LEU B 1 79 ? 8.438 7.586 -5.324 1 98.88 79 LEU B N 1
ATOM 2026 C CA . LEU B 1 79 ? 7.719 7.223 -4.109 1 98.88 79 LEU B CA 1
ATOM 2027 C C . LEU B 1 79 ? 8.68 6.699 -3.045 1 98.88 79 LEU B C 1
ATOM 2029 O O . LEU B 1 79 ? 9.422 5.746 -3.285 1 98.88 79 LEU B O 1
ATOM 2033 N N . ILE B 1 80 ? 8.648 7.305 -1.858 1 98.75 80 ILE B N 1
ATOM 2034 C CA . ILE B 1 80 ? 9.492 6.934 -0.729 1 98.75 80 ILE B CA 1
ATOM 2035 C C . ILE B 1 80 ? 8.656 6.215 0.327 1 98.75 80 ILE B C 1
ATOM 2037 O O . ILE B 1 80 ? 7.625 6.73 0.771 1 98.75 80 ILE B O 1
ATOM 2041 N N . LEU B 1 81 ? 9.133 5.074 0.701 1 98.81 81 LEU B N 1
ATOM 2042 C CA . LEU B 1 81 ? 8.406 4.285 1.69 1 98.81 81 LEU B CA 1
ATOM 2043 C C . LEU B 1 81 ? 8.953 4.539 3.092 1 98.81 81 LEU B C 1
ATOM 2045 O O . LEU B 1 81 ? 10.141 4.348 3.344 1 98.81 81 LEU B O 1
ATOM 2049 N N . VAL B 1 82 ? 8.102 5.012 3.959 1 98.75 82 VAL B N 1
ATOM 2050 C CA . VAL B 1 82 ? 8.398 5.141 5.383 1 98.75 82 VAL B CA 1
ATOM 2051 C C . VAL B 1 82 ? 7.766 3.984 6.148 1 98.75 82 VAL B C 1
ATOM 2053 O O . VAL B 1 82 ? 6.539 3.859 6.191 1 98.75 82 VAL B O 1
ATOM 2056 N N . ARG B 1 83 ? 8.594 3.131 6.719 1 98.44 83 ARG B N 1
ATOM 2057 C CA . ARG B 1 83 ? 8.07 1.915 7.34 1 98.44 83 ARG B CA 1
ATOM 2058 C C . ARG B 1 83 ? 8.641 1.733 8.742 1 98.44 83 ARG B C 1
ATOM 2060 O O . ARG B 1 83 ? 9.625 2.379 9.109 1 98.44 83 ARG B O 1
ATOM 2067 N N . LYS B 1 84 ? 7.992 0.889 9.461 1 96.94 84 LYS B N 1
ATOM 2068 C CA . LYS B 1 84 ? 8.5 0.564 10.789 1 96.94 84 LYS B CA 1
ATOM 2069 C C . LYS B 1 84 ? 9.844 -0.151 10.711 1 96.94 84 LYS B C 1
ATOM 2071 O O . LYS B 1 84 ? 10.156 -0.779 9.695 1 96.94 84 LYS B O 1
ATOM 2076 N N . LYS B 1 85 ? 10.547 -0.062 11.766 1 95.81 85 LYS B N 1
ATOM 2077 C CA . LYS B 1 85 ? 11.867 -0.683 11.844 1 95.81 85 LYS B CA 1
ATOM 2078 C C . LYS B 1 85 ? 11.805 -2.15 11.43 1 95.81 85 LYS B C 1
ATOM 2080 O O . LYS B 1 85 ? 10.906 -2.881 11.844 1 95.81 85 LYS B O 1
ATOM 2085 N N . GLY B 1 86 ? 12.75 -2.463 10.609 1 94.94 86 GLY B N 1
ATOM 2086 C CA . GLY B 1 86 ? 12.906 -3.865 10.25 1 94.94 86 GLY B CA 1
ATOM 2087 C C . GLY B 1 86 ? 12.125 -4.254 9.008 1 94.94 86 GLY B C 1
ATOM 2088 O O . GLY B 1 86 ? 12.227 -5.387 8.531 1 94.94 86 GLY B O 1
ATOM 2089 N N . LYS B 1 87 ? 11.43 -3.311 8.383 1 96.31 87 LYS B N 1
ATOM 2090 C CA . LYS B 1 87 ? 10.57 -3.637 7.254 1 96.31 87 LYS B CA 1
ATOM 2091 C C . LYS B 1 87 ? 11.195 -3.182 5.938 1 96.31 87 LYS B C 1
ATOM 2093 O O . LYS B 1 87 ? 10.656 -3.455 4.863 1 96.31 87 LYS B O 1
ATOM 2098 N N . LEU B 1 88 ? 12.312 -2.543 6.016 1 97.56 88 LEU B N 1
ATOM 2099 C CA . LEU B 1 88 ? 13.016 -2.104 4.812 1 97.56 88 LEU B CA 1
ATOM 2100 C C . LEU B 1 88 ? 14.375 -2.779 4.703 1 97.56 88 LEU B C 1
ATOM 2102 O O . LEU B 1 88 ? 15.117 -2.854 5.684 1 97.56 88 LEU B O 1
ATOM 2106 N N . PRO B 1 89 ? 14.656 -3.232 3.561 1 96.38 89 PRO B N 1
ATOM 2107 C CA . PRO B 1 89 ? 15.953 -3.881 3.354 1 96.38 89 PRO B CA 1
ATOM 2108 C C . PRO B 1 89 ? 17.094 -2.881 3.158 1 96.38 89 PRO B C 1
ATOM 2110 O O . PRO B 1 89 ? 16.844 -1.737 2.76 1 96.38 89 PRO B O 1
ATOM 2113 N N . GLY B 1 90 ? 18.312 -3.361 3.457 1 95.69 90 GLY B N 1
ATOM 2114 C CA . GLY B 1 90 ? 19.484 -2.541 3.197 1 95.69 90 GLY B CA 1
ATOM 2115 C C . GLY B 1 90 ? 19.766 -1.526 4.289 1 95.69 90 GLY B C 1
ATOM 2116 O O . GLY B 1 90 ? 19.344 -1.712 5.434 1 95.69 90 GLY B O 1
ATOM 2117 N N . LYS B 1 91 ? 20.531 -0.464 3.947 1 96.19 91 LYS B N 1
ATOM 2118 C CA . LYS B 1 91 ? 20.859 0.596 4.895 1 96.19 91 LYS B CA 1
ATOM 2119 C C . LYS B 1 91 ? 19.688 1.548 5.09 1 96.19 91 LYS B C 1
ATOM 2121 O O . LYS B 1 91 ? 19.094 2.027 4.117 1 96.19 91 LYS B O 1
ATOM 2126 N N . THR B 1 92 ? 19.312 1.779 6.352 1 97.69 92 THR B N 1
ATOM 2127 C CA . THR B 1 92 ? 18.172 2.635 6.672 1 97.69 92 THR B CA 1
ATOM 2128 C C . THR B 1 92 ? 18.578 3.713 7.676 1 97.69 92 THR B C 1
ATOM 2130 O O . THR B 1 92 ? 19.625 3.607 8.328 1 97.69 92 THR B O 1
ATOM 2133 N N . ILE B 1 93 ? 17.875 4.793 7.676 1 97.56 93 ILE B N 1
ATOM 2134 C CA . ILE B 1 93 ? 17.906 5.836 8.695 1 97.56 93 ILE B CA 1
ATOM 2135 C C . ILE B 1 93 ? 16.641 5.766 9.547 1 97.56 93 ILE B C 1
ATOM 2137 O O . ILE B 1 93 ? 15.547 5.582 9.016 1 97.56 93 ILE B O 1
ATOM 2141 N N . SER B 1 94 ? 16.812 5.906 10.859 1 97.12 94 SER B N 1
ATOM 2142 C CA . SER B 1 94 ? 15.68 5.656 11.742 1 97.12 94 SER B CA 1
ATOM 2143 C C . SER B 1 94 ? 15.375 6.871 12.609 1 97.12 94 SER B C 1
ATOM 2145 O O . SER B 1 94 ? 16.234 7.734 12.805 1 97.12 94 SER B O 1
ATOM 2147 N N . GLN B 1 95 ? 14.195 6.977 13.031 1 95.06 95 GLN B N 1
ATOM 2148 C CA . GLN B 1 95 ? 13.695 7.977 13.977 1 95.06 95 GLN B CA 1
ATOM 2149 C C . GLN B 1 95 ? 12.688 7.363 14.945 1 95.06 95 GLN B C 1
ATOM 2151 O O . GLN B 1 95 ? 11.75 6.684 14.523 1 95.06 95 GLN B O 1
ATOM 2156 N N . LYS B 1 96 ? 12.922 7.668 16.203 1 93.5 96 LYS B N 1
ATOM 2157 C CA . LYS B 1 96 ? 12.008 7.16 17.234 1 93.5 96 LYS B CA 1
ATOM 2158 C C . LYS B 1 96 ? 10.82 8.102 17.422 1 93.5 96 LYS B C 1
ATOM 2160 O O . LYS B 1 96 ? 10.93 9.305 17.172 1 93.5 96 LYS B O 1
ATOM 2165 N N . TYR B 1 97 ? 9.695 7.543 17.812 1 90.38 97 TYR B N 1
ATOM 2166 C CA . TYR B 1 97 ? 8.523 8.336 18.156 1 90.38 97 TYR B CA 1
ATOM 2167 C C . TYR B 1 97 ? 7.688 7.645 19.219 1 90.38 97 TYR B C 1
ATOM 2169 O O . TYR B 1 97 ? 7.711 6.414 19.328 1 90.38 97 TYR B O 1
ATOM 2177 N N . ALA B 1 98 ? 7.059 8.43 20.016 1 85.88 98 ALA B N 1
ATOM 2178 C CA . ALA B 1 98 ? 6.305 7.918 21.156 1 85.88 98 ALA B CA 1
ATOM 2179 C C . ALA B 1 98 ? 4.973 7.324 20.719 1 85.88 98 ALA B C 1
ATOM 2181 O O . ALA B 1 98 ? 4.309 7.863 19.828 1 85.88 98 ALA B O 1
ATOM 2182 N N . LEU B 1 99 ? 4.676 6.176 21.219 1 81.88 99 LEU B N 1
ATOM 2183 C CA . LEU B 1 99 ? 3.344 5.582 21.141 1 81.88 99 LEU B CA 1
ATOM 2184 C C . LEU B 1 99 ? 2.607 5.746 22.469 1 81.88 99 LEU B C 1
ATOM 2186 O O . LEU B 1 99 ? 3.184 6.227 23.453 1 81.88 99 LEU B O 1
ATOM 2190 N N . GLU B 1 100 ? 1.265 5.5 22.453 1 75.12 100 GLU B N 1
ATOM 2191 C CA . GLU B 1 100 ? 0.524 5.527 23.719 1 75.12 100 GLU B CA 1
ATOM 2192 C C . GLU B 1 100 ? 1.219 4.688 24.781 1 75.12 100 GLU B C 1
ATOM 2194 O O . GLU B 1 100 ? 1.329 5.109 25.938 1 75.12 100 GLU B O 1
ATOM 2199 N N . TYR B 1 101 ? 1.663 3.43 24.234 1 79.44 101 TYR B N 1
ATOM 2200 C CA . TYR B 1 101 ? 2.41 2.549 25.125 1 79.44 101 TYR B CA 1
ATOM 2201 C C . TYR B 1 101 ? 3.762 2.186 24.531 1 79.44 101 TYR B C 1
ATOM 2203 O O . TYR B 1 101 ? 3.846 1.334 23.641 1 79.44 101 TYR B O 1
ATOM 2211 N N . GLY B 1 102 ? 4.793 2.871 24.906 1 87.38 102 GLY B N 1
ATOM 2212 C CA . GLY B 1 102 ? 6.137 2.531 24.484 1 87.38 102 GLY B CA 1
ATOM 2213 C C . GLY B 1 102 ? 6.641 3.41 23.344 1 87.38 102 GLY B C 1
ATOM 2214 O O . GLY B 1 102 ? 6.254 4.578 23.25 1 87.38 102 GLY B O 1
ATOM 2215 N N . GLU B 1 103 ? 7.625 2.871 22.641 1 90.25 103 GLU B N 1
ATOM 2216 C CA . GLU B 1 103 ? 8.258 3.598 21.547 1 90.25 103 GLU B CA 1
ATOM 2217 C C . GLU B 1 103 ? 8.336 2.736 20.297 1 90.25 103 GLU B C 1
ATOM 2219 O O . GLU B 1 103 ? 8.328 1.506 20.375 1 90.25 103 GLU B O 1
ATOM 2224 N N . ALA B 1 104 ? 8.117 3.373 19.234 1 91.62 104 ALA B N 1
ATOM 2225 C CA . ALA B 1 104 ? 8.32 2.725 17.938 1 91.62 104 ALA B CA 1
ATOM 2226 C C . ALA B 1 104 ? 9.352 3.48 17.109 1 91.62 104 ALA B C 1
ATOM 2228 O O . ALA B 1 104 ? 9.75 4.594 17.453 1 91.62 104 ALA B O 1
ATOM 2229 N N . GLU B 1 105 ? 9.867 2.789 16.141 1 95.75 105 GLU B N 1
ATOM 2230 C CA . GLU B 1 105 ? 10.883 3.379 15.266 1 95.75 105 GLU B CA 1
ATOM 2231 C C . GLU B 1 105 ? 10.477 3.303 13.797 1 95.75 105 GLU B C 1
ATOM 2233 O O . GLU B 1 105 ? 10.016 2.258 13.328 1 95.75 105 GLU B O 1
ATOM 2238 N N . LEU B 1 106 ? 10.57 4.441 13.195 1 97.75 106 LEU B N 1
ATOM 2239 C CA . LEU B 1 106 ? 10.328 4.523 11.758 1 97.75 106 LEU B CA 1
ATOM 2240 C C . LEU B 1 106 ? 11.641 4.539 10.984 1 97.75 106 LEU B C 1
ATOM 2242 O O . LEU B 1 106 ? 12.656 5.035 11.484 1 97.75 106 LEU B O 1
ATOM 2246 N N . GLU B 1 107 ? 11.57 4.051 9.781 1 98.5 107 GLU B N 1
ATOM 2247 C CA . GLU B 1 107 ? 12.773 4.016 8.945 1 98.5 107 GLU B CA 1
ATOM 2248 C C . GLU B 1 107 ? 12.453 4.445 7.516 1 98.5 107 GLU B C 1
ATOM 2250 O O . GLU B 1 107 ? 11.328 4.266 7.043 1 98.5 107 GLU B O 1
ATOM 2255 N N . ILE B 1 108 ? 13.422 5.012 6.887 1 98.38 108 ILE B N 1
ATOM 2256 C CA . ILE B 1 108 ? 13.516 5.145 5.434 1 98.38 108 ILE B CA 1
ATOM 2257 C C . ILE B 1 108 ? 14.852 4.59 4.949 1 98.38 108 ILE B C 1
ATOM 2259 O O . ILE B 1 108 ? 15.797 4.461 5.727 1 98.38 108 ILE B O 1
ATOM 2263 N N . GLN B 1 109 ? 14.891 4.195 3.697 1 97.81 109 GLN B N 1
ATOM 2264 C CA . GLN B 1 109 ? 16.172 3.715 3.164 1 97.81 109 GLN B CA 1
ATOM 2265 C C . GLN B 1 109 ? 17.141 4.867 2.938 1 97.81 109 GLN B C 1
ATOM 2267 O O . GLN B 1 109 ? 16.734 5.953 2.52 1 97.81 109 GLN B O 1
ATOM 2272 N N . GLU B 1 110 ? 18.391 4.609 3.203 1 97 110 GLU B N 1
ATOM 2273 C CA . GLU B 1 110 ? 19.422 5.605 2.941 1 97 110 GLU B CA 1
ATOM 2274 C C . GLU B 1 110 ? 19.422 6.027 1.474 1 97 110 GLU B C 1
ATOM 2276 O O . GLU B 1 110 ? 19.344 5.18 0.581 1 97 110 GLU B O 1
ATOM 2281 N N . GLY B 1 111 ? 19.422 7.309 1.265 1 96.88 111 GLY B N 1
ATOM 2282 C CA . GLY B 1 111 ? 19.484 7.809 -0.099 1 96.88 111 GLY B CA 1
ATOM 2283 C C . GLY B 1 111 ? 18.125 8 -0.725 1 96.88 111 GLY B C 1
ATOM 2284 O O . GLY B 1 111 ? 18.016 8.43 -1.878 1 96.88 111 GLY B O 1
ATOM 2285 N N . ALA B 1 112 ? 17.094 7.762 0.034 1 97.19 112 ALA B N 1
ATOM 2286 C CA . ALA B 1 112 ? 15.734 7.895 -0.49 1 97.19 112 ALA B CA 1
ATOM 2287 C C . ALA B 1 112 ? 15.414 9.344 -0.833 1 97.19 112 ALA B C 1
ATOM 2289 O O . ALA B 1 112 ? 14.609 9.617 -1.727 1 97.19 112 ALA B O 1
ATOM 2290 N N . VAL B 1 113 ? 16 10.281 -0.029 1 98.06 113 VAL B N 1
ATOM 2291 C CA . VAL B 1 113 ? 15.859 11.711 -0.309 1 98.06 113 VAL B CA 1
ATOM 2292 C C . VAL B 1 113 ? 17.219 12.398 -0.152 1 98.06 113 VAL B C 1
ATOM 2294 O O . VAL B 1 113 ? 18.156 11.812 0.375 1 98.06 113 VAL B O 1
ATOM 2297 N N . LYS B 1 114 ? 17.25 13.547 -0.671 1 97.56 114 LYS B N 1
ATOM 2298 C CA . LYS B 1 114 ? 18.453 14.375 -0.549 1 97.56 114 LYS B CA 1
ATOM 2299 C C . LYS B 1 114 ? 18.078 15.852 -0.394 1 97.56 114 LYS B C 1
ATOM 2301 O O . LYS B 1 114 ? 16.906 16.219 -0.504 1 97.56 114 LYS B O 1
ATOM 2306 N N . ALA B 1 115 ? 19.125 16.609 -0.109 1 97.94 115 ALA B N 1
ATOM 2307 C CA . ALA B 1 115 ? 18.938 18.047 0.001 1 97.94 115 ALA B CA 1
ATOM 2308 C C . ALA B 1 115 ? 18.312 18.625 -1.274 1 97.94 115 ALA B C 1
ATOM 2310 O O . ALA B 1 115 ? 18.766 18.312 -2.381 1 97.94 115 ALA B O 1
ATOM 2311 N N . GLY B 1 116 ? 17.312 19.422 -1.073 1 97.31 116 GLY B N 1
ATOM 2312 C CA . GLY B 1 116 ? 16.672 20.047 -2.217 1 97.31 116 GLY B CA 1
ATOM 2313 C C . GLY B 1 116 ? 15.367 19.375 -2.609 1 97.31 116 GLY B C 1
ATOM 2314 O O . GLY B 1 116 ? 14.562 19.953 -3.344 1 97.31 116 GLY B O 1
ATOM 2315 N N . ASP B 1 117 ? 15.172 18.172 -2.191 1 98.69 117 ASP B N 1
ATOM 2316 C CA . ASP B 1 117 ? 13.922 17.469 -2.502 1 98.69 117 ASP B CA 1
ATOM 2317 C C . ASP B 1 117 ? 12.742 18.125 -1.801 1 98.69 117 ASP B C 1
ATOM 2319 O O . ASP B 1 117 ? 12.844 18.531 -0.639 1 98.69 117 ASP B O 1
ATOM 2323 N N . GLU B 1 118 ? 11.68 18.359 -2.51 1 98.81 118 GLU B N 1
ATOM 2324 C CA . GLU B 1 118 ? 10.406 18.859 -2.006 1 98.81 118 GLU B CA 1
ATOM 2325 C C . GLU B 1 118 ? 9.375 17.734 -1.899 1 98.81 118 GLU B C 1
ATOM 2327 O O . GLU B 1 118 ? 8.844 17.281 -2.912 1 98.81 118 GLU B O 1
ATOM 2332 N N . VAL B 1 119 ? 9.023 17.406 -0.614 1 98.88 119 VAL B N 1
ATOM 2333 C CA . VAL B 1 119 ? 8.344 16.141 -0.393 1 98.88 119 VAL B CA 1
ATOM 2334 C C . VAL B 1 119 ? 6.887 16.391 0.004 1 98.88 119 VAL B C 1
ATOM 2336 O O . VAL B 1 119 ? 6.609 17.234 0.863 1 98.88 119 VAL B O 1
ATOM 2339 N N . LEU B 1 120 ? 6.008 15.766 -0.667 1 98.94 120 LEU B N 1
ATOM 2340 C CA . LEU B 1 120 ? 4.664 15.547 -0.146 1 98.94 120 LEU B CA 1
ATOM 2341 C C . LEU B 1 120 ? 4.625 14.305 0.747 1 98.94 120 LEU B C 1
ATOM 2343 O O . LEU B 1 120 ? 4.949 13.203 0.302 1 98.94 120 LEU B O 1
ATOM 2347 N N . LEU B 1 121 ? 4.285 14.445 2.002 1 98.94 121 LEU B N 1
ATOM 2348 C CA . LEU B 1 121 ? 4.148 13.328 2.93 1 98.94 121 LEU B CA 1
ATOM 2349 C C . LEU B 1 121 ? 2.689 12.906 3.07 1 98.94 121 LEU B C 1
ATOM 2351 O O . LEU B 1 121 ? 1.837 13.727 3.428 1 98.94 121 LEU B O 1
ATOM 2355 N N . PHE B 1 122 ? 2.441 11.648 2.803 1 98.88 122 PHE B N 1
ATOM 2356 C CA . PHE B 1 122 ? 1.06 11.195 2.695 1 98.88 122 PHE B CA 1
ATOM 2357 C C . PHE B 1 122 ? 0.773 10.086 3.699 1 98.88 122 PHE B C 1
ATOM 2359 O O . PHE B 1 122 ? 1.596 9.188 3.889 1 98.88 122 PHE B O 1
ATOM 2366 N N . ASP B 1 123 ? -0.349 10.086 4.348 1 98.44 123 ASP B N 1
ATOM 2367 C CA . ASP B 1 123 ? -0.92 9.008 5.156 1 98.44 123 ASP B CA 1
ATOM 2368 C C . ASP B 1 123 ? -2.434 8.922 4.965 1 98.44 123 ASP B C 1
ATOM 2370 O O . ASP B 1 123 ? -3.033 9.797 4.328 1 98.44 123 ASP B O 1
ATOM 2374 N N . ASP B 1 124 ? -3.041 7.844 5.438 1 97.38 124 ASP B N 1
ATOM 2375 C CA . ASP B 1 124 ? -4.48 7.711 5.25 1 97.38 124 ASP B CA 1
ATOM 2376 C C . ASP B 1 124 ? -5.25 8.594 6.23 1 97.38 124 ASP B C 1
ATOM 2378 O O . ASP B 1 124 ? -6.293 9.148 5.887 1 97.38 124 ASP B O 1
ATOM 2382 N N . LEU B 1 125 ? -4.672 8.672 7.418 1 96.81 125 LEU B N 1
ATOM 2383 C CA . LEU B 1 125 ? -5.395 9.352 8.492 1 96.81 125 LEU B CA 1
ATOM 2384 C C . LEU B 1 125 ? -4.43 10.062 9.43 1 96.81 125 LEU B C 1
ATOM 2386 O O . LEU B 1 125 ? -3.395 9.5 9.797 1 96.81 125 LEU B O 1
ATOM 2390 N N . ILE B 1 126 ? -4.832 11.336 9.867 1 97.19 126 ILE B N 1
ATOM 2391 C CA . ILE B 1 126 ? -4.07 12.086 10.867 1 97.19 126 ILE B CA 1
ATOM 2392 C C . ILE B 1 126 ? -4.789 12.016 12.211 1 97.19 126 ILE B C 1
ATOM 2394 O O . ILE B 1 126 ? -5.91 12.508 12.352 1 97.19 126 ILE B O 1
ATOM 2398 N N . ALA B 1 127 ? -4.145 11.43 13.141 1 94 127 ALA B N 1
ATOM 2399 C CA . ALA B 1 127 ? -4.676 11.375 14.5 1 94 127 ALA B CA 1
ATOM 2400 C C . ALA B 1 127 ? -3.881 12.281 15.43 1 94 127 ALA B C 1
ATOM 2402 O O . ALA B 1 127 ? -4.109 13.492 15.477 1 94 127 ALA B O 1
ATOM 2403 N N . THR B 1 128 ? -2.9 11.742 16.141 1 93.31 128 THR B N 1
ATOM 2404 C CA . THR B 1 128 ? -2.123 12.539 17.094 1 93.31 128 THR B CA 1
ATOM 2405 C C . THR B 1 128 ? -0.971 13.25 16.375 1 93.31 128 THR B C 1
ATOM 2407 O O . THR B 1 128 ? -0.383 14.188 16.922 1 93.31 128 THR B O 1
ATOM 2410 N N . GLY B 1 129 ? -0.637 12.727 15.227 1 94.81 129 GLY B N 1
ATOM 2411 C CA . GLY B 1 129 ? 0.422 13.336 14.445 1 94.81 129 GLY B CA 1
ATOM 2412 C C . GLY B 1 129 ? 1.797 12.781 14.758 1 94.81 129 GLY B C 1
ATOM 2413 O O . GLY B 1 129 ? 2.781 13.133 14.102 1 94.81 129 GLY B O 1
ATOM 2414 N N . GLY B 1 130 ? 1.892 11.852 15.695 1 93.62 130 GLY B N 1
ATOM 2415 C CA . GLY B 1 130 ? 3.168 11.32 16.141 1 93.62 130 GLY B CA 1
ATOM 2416 C C . GLY B 1 130 ? 3.961 10.656 15.031 1 93.62 130 GLY B C 1
ATOM 2417 O O . GLY B 1 130 ? 5.141 10.945 14.836 1 93.62 130 GLY B O 1
ATOM 2418 N N . THR B 1 131 ? 3.32 9.734 14.273 1 95.38 131 THR B N 1
ATOM 2419 C CA . THR B 1 131 ? 3.967 9.031 13.172 1 95.38 131 THR B CA 1
ATOM 2420 C C . THR B 1 131 ? 4.441 10.008 12.102 1 95.38 131 THR B C 1
ATOM 2422 O O . THR B 1 131 ? 5.574 9.922 11.633 1 95.38 131 THR B O 1
ATOM 2425 N N . LEU B 1 132 ? 3.621 10.961 11.812 1 97.81 132 LEU B N 1
ATOM 2426 C CA . LEU B 1 132 ? 3.932 11.945 10.781 1 97.81 132 LEU B CA 1
ATOM 2427 C C . LEU B 1 132 ? 5.094 12.836 11.203 1 97.81 132 LEU B C 1
ATOM 2429 O O . LEU B 1 132 ? 5.98 13.133 10.406 1 97.81 132 LEU B O 1
ATOM 2433 N N . LEU B 1 133 ? 5.082 13.234 12.422 1 97.25 133 LEU B N 1
ATOM 2434 C CA . LEU B 1 133 ? 6.168 14.07 12.922 1 97.25 133 LEU B CA 1
ATOM 2435 C C . LEU B 1 133 ? 7.496 13.32 12.891 1 97.25 133 LEU B C 1
ATOM 2437 O O . LEU B 1 133 ? 8.531 13.891 12.531 1 97.25 133 LEU B O 1
ATOM 2441 N N . ALA B 1 134 ? 7.469 12.055 13.258 1 97.06 134 ALA B N 1
ATOM 2442 C CA . ALA B 1 134 ? 8.672 11.234 13.188 1 97.06 134 ALA B CA 1
ATOM 2443 C C . ALA B 1 134 ? 9.156 11.102 11.742 1 97.06 134 ALA B C 1
ATOM 2445 O O . ALA B 1 134 ? 10.359 11.156 11.484 1 97.06 134 ALA B O 1
ATOM 2446 N N . ALA B 1 135 ? 8.234 10.914 10.836 1 98.38 135 ALA B N 1
ATOM 2447 C CA . ALA B 1 135 ? 8.578 10.82 9.414 1 98.38 135 ALA B CA 1
ATOM 2448 C C . ALA B 1 135 ? 9.18 12.133 8.906 1 98.38 135 ALA B C 1
ATOM 2450 O O . ALA B 1 135 ? 10.141 12.125 8.141 1 98.38 135 ALA B O 1
ATOM 2451 N N . ILE B 1 136 ? 8.602 13.219 9.312 1 98.38 136 ILE B N 1
ATOM 2452 C CA . ILE B 1 136 ? 9.094 14.539 8.938 1 98.38 136 ILE B CA 1
ATOM 2453 C C . ILE B 1 136 ? 10.531 14.711 9.414 1 98.38 136 ILE B C 1
ATOM 2455 O O . ILE B 1 136 ? 11.398 15.156 8.664 1 98.38 136 ILE B O 1
ATOM 2459 N N . GLU B 1 137 ? 10.734 14.273 10.633 1 97.44 137 GLU B N 1
ATOM 2460 C CA . GLU B 1 137 ? 12.094 14.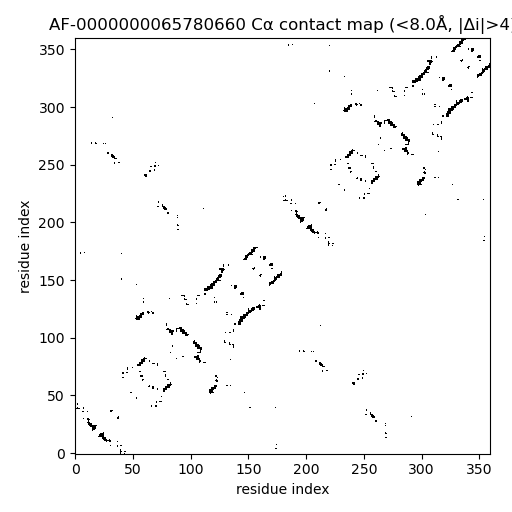359 11.172 1 97.44 137 GLU B CA 1
ATOM 2461 C C . GLU B 1 137 ? 13.062 13.516 10.352 1 97.44 137 GLU B C 1
ATOM 2463 O O . GLU B 1 137 ? 14.172 13.961 10.039 1 97.44 137 GLU B O 1
ATOM 2468 N N . LEU B 1 138 ? 12.703 12.344 10.008 1 97.75 138 LEU B N 1
ATOM 2469 C CA . LEU B 1 138 ? 13.516 11.445 9.195 1 97.75 138 LEU B CA 1
ATOM 2470 C C . LEU B 1 138 ? 13.867 12.102 7.863 1 97.75 138 LEU B C 1
ATOM 2472 O O . LEU B 1 138 ? 15.031 12.086 7.449 1 97.75 138 LEU B O 1
ATOM 2476 N N . LEU B 1 139 ? 12.906 12.703 7.203 1 98.31 139 LEU B N 1
ATOM 2477 C CA . LEU B 1 139 ? 13.078 13.281 5.871 1 98.31 139 LEU B CA 1
ATOM 2478 C C . LEU B 1 139 ? 13.906 14.562 5.938 1 98.31 139 LEU B C 1
ATOM 2480 O O . LEU B 1 139 ? 14.836 14.742 5.152 1 98.31 139 LEU B O 1
ATOM 2484 N N . THR B 1 140 ? 13.578 15.383 6.93 1 97.94 140 THR B N 1
ATOM 2485 C CA . THR B 1 140 ? 14.242 16.672 7.027 1 97.94 140 THR B CA 1
ATOM 2486 C C . THR B 1 140 ? 15.688 16.516 7.504 1 97.94 140 THR B C 1
ATOM 2488 O O . THR B 1 140 ? 16.562 17.297 7.145 1 97.94 140 THR B O 1
ATOM 2491 N N . SER B 1 141 ? 15.914 15.477 8.297 1 97 141 SER B N 1
ATOM 2492 C CA . SER B 1 141 ? 17.281 15.211 8.758 1 97 141 SER B CA 1
ATOM 2493 C C . SER B 1 141 ? 18.203 14.883 7.59 1 97 141 SER B C 1
ATOM 2495 O O . SER B 1 141 ? 19.422 14.992 7.707 1 97 141 SER B O 1
ATOM 2497 N N . GLN B 1 142 ? 17.641 14.516 6.461 1 96.75 142 GLN B N 1
ATOM 2498 C CA . GLN B 1 142 ? 18.422 14.211 5.27 1 96.75 142 GLN B CA 1
ATOM 2499 C C . GLN B 1 142 ? 18.484 15.398 4.32 1 96.75 142 GLN B C 1
ATOM 2501 O O . GLN B 1 142 ? 18.984 15.289 3.203 1 96.75 142 GLN B O 1
ATOM 2506 N N . GLY B 1 143 ? 17.828 16.5 4.727 1 97.06 143 GLY B N 1
ATOM 2507 C CA . GLY B 1 143 ? 17.922 17.75 3.973 1 97.06 143 GLY B CA 1
ATOM 2508 C C . GLY B 1 143 ? 16.703 18.016 3.107 1 97.06 143 GLY B C 1
ATOM 2509 O O . GLY B 1 143 ? 16.625 19.062 2.447 1 97.06 143 GLY B O 1
ATOM 2510 N N . ALA B 1 144 ? 15.75 17.141 3.092 1 98.38 144 ALA B N 1
ATOM 2511 C CA . ALA B 1 144 ? 14.539 17.359 2.314 1 98.38 144 ALA B CA 1
ATOM 2512 C C . ALA B 1 144 ? 13.617 18.359 3.006 1 98.38 144 ALA B C 1
ATOM 2514 O O . ALA B 1 144 ? 13.734 18.594 4.211 1 98.38 144 ALA B O 1
ATOM 2515 N N . SER B 1 145 ? 12.797 18.969 2.24 1 98.44 145 SER B N 1
ATOM 2516 C CA . SER B 1 145 ? 11.75 19.844 2.762 1 98.44 145 SER B CA 1
ATOM 2517 C C . SER B 1 145 ? 10.375 19.234 2.592 1 98.44 145 SER B C 1
ATOM 2519 O O . SER B 1 145 ? 10.117 18.531 1.613 1 98.44 145 SER B O 1
ATOM 2521 N N . ILE B 1 146 ? 9.562 19.5 3.529 1 98.75 146 ILE B N 1
ATOM 2522 C CA . ILE B 1 146 ? 8.188 19.016 3.453 1 98.75 146 ILE B CA 1
ATOM 2523 C C . ILE B 1 146 ? 7.305 20.094 2.83 1 98.75 146 ILE B C 1
ATOM 2525 O O . ILE B 1 146 ? 7.094 21.156 3.424 1 98.75 146 ILE B O 1
ATOM 2529 N N . LYS B 1 147 ? 6.809 19.797 1.702 1 98.62 147 LYS B N 1
ATOM 2530 C CA . LYS B 1 147 ? 5.91 20.75 1.045 1 98.62 147 LYS B CA 1
ATOM 2531 C C . LYS B 1 147 ? 4.539 20.766 1.717 1 98.62 147 LYS B C 1
ATOM 2533 O O . LYS B 1 147 ? 3.945 21.828 1.904 1 98.62 147 LYS B O 1
ATOM 2538 N N . GLU B 1 148 ? 4.043 19.625 2.037 1 98.75 148 GLU B N 1
ATOM 2539 C CA . GLU B 1 148 ? 2.73 19.469 2.652 1 98.75 148 GLU B CA 1
ATOM 2540 C C . GLU B 1 148 ? 2.541 18.047 3.174 1 98.75 148 GLU B C 1
ATOM 2542 O O . GLU B 1 148 ? 3.158 17.109 2.67 1 98.75 148 GLU B O 1
ATOM 2547 N N . VAL B 1 149 ? 1.808 17.922 4.219 1 98.88 149 VAL B N 1
ATOM 2548 C CA . VAL B 1 149 ? 1.279 16.641 4.672 1 98.88 149 VAL B CA 1
ATOM 2549 C C . VAL B 1 149 ? -0.165 16.484 4.203 1 98.88 149 VAL B C 1
ATOM 2551 O O . VAL B 1 149 ? -0.976 17.406 4.348 1 98.88 149 VAL B O 1
ATOM 2554 N N . ALA B 1 150 ? -0.429 15.375 3.584 1 98.81 150 ALA B N 1
ATOM 2555 C CA . ALA B 1 150 ? -1.781 15.125 3.09 1 98.81 150 ALA B CA 1
ATOM 2556 C C . ALA B 1 150 ? -2.33 13.805 3.629 1 98.81 150 ALA B C 1
ATOM 2558 O O . ALA B 1 150 ? -1.572 12.867 3.885 1 98.81 150 ALA B O 1
ATOM 2559 N N . ALA B 1 151 ? -3.611 13.742 3.785 1 98.62 151 ALA B N 1
ATOM 2560 C CA . ALA B 1 151 ? -4.316 12.539 4.227 1 98.62 151 ALA B CA 1
ATOM 2561 C C . ALA B 1 151 ? -5.758 12.539 3.725 1 98.62 151 ALA B C 1
ATOM 2563 O O . ALA B 1 151 ? -6.262 13.562 3.26 1 98.62 151 ALA B O 1
ATOM 2564 N N . ILE B 1 152 ? -6.391 11.375 3.795 1 98 152 ILE B N 1
ATOM 2565 C CA . ILE B 1 152 ? -7.809 11.297 3.453 1 98 152 ILE B CA 1
ATOM 2566 C C . ILE B 1 152 ? -8.641 11.898 4.582 1 98 152 ILE B C 1
ATOM 2568 O O . ILE B 1 152 ? -9.523 12.727 4.336 1 98 152 ILE B O 1
ATOM 2572 N N . ILE B 1 153 ? -8.242 11.555 5.848 1 97.5 153 ILE B N 1
ATOM 2573 C CA . ILE B 1 153 ? -9.055 11.945 7 1 97.5 153 ILE B CA 1
ATOM 2574 C C . ILE B 1 153 ? -8.18 12.688 8.008 1 97.5 153 ILE B C 1
ATOM 2576 O O . ILE B 1 153 ? -7.055 12.273 8.289 1 97.5 153 ILE B O 1
ATOM 2580 N N . ASP B 1 154 ? -8.711 13.734 8.547 1 97.31 154 ASP B N 1
ATOM 2581 C CA . ASP B 1 154 ? -8.164 14.406 9.719 1 97.31 154 ASP B CA 1
ATOM 2582 C C . ASP B 1 154 ? -9.078 14.227 10.93 1 97.31 154 ASP B C 1
ATOM 2584 O O . ASP B 1 154 ? -10.305 14.359 10.82 1 97.31 154 ASP B O 1
ATOM 2588 N N . LEU B 1 155 ? -8.492 13.82 12.047 1 96.31 155 LEU B N 1
ATOM 2589 C CA . LEU B 1 155 ? -9.18 13.82 13.336 1 96.31 155 LEU B CA 1
ATOM 2590 C C . LEU B 1 155 ? -8.68 14.961 14.219 1 96.31 155 LEU B C 1
ATOM 2592 O O . LEU B 1 155 ? -7.883 14.742 15.133 1 96.31 155 LEU B O 1
ATOM 2596 N N . PRO B 1 156 ? -9.234 16.109 14.062 1 96.38 156 PRO B N 1
ATOM 2597 C CA . PRO B 1 156 ? -8.672 17.312 14.664 1 96.38 156 PRO B CA 1
ATOM 2598 C C . PRO B 1 156 ? -8.648 17.266 16.188 1 96.38 156 PRO B C 1
ATOM 2600 O O . PRO B 1 156 ? -7.754 17.828 16.812 1 96.38 156 PRO B O 1
ATOM 2603 N N . ASP B 1 157 ? -9.547 16.531 16.812 1 95.25 157 ASP B N 1
ATOM 2604 C CA . ASP B 1 157 ? -9.664 16.484 18.266 1 95.25 157 ASP B CA 1
ATOM 2605 C C . ASP B 1 157 ? -8.461 15.789 18.875 1 95.25 157 ASP B C 1
ATOM 2607 O O . ASP B 1 157 ? -8.211 15.914 20.078 1 95.25 157 ASP B O 1
ATOM 2611 N N . LEU B 1 158 ? -7.781 15.109 18.078 1 94.31 158 LEU B N 1
ATOM 2612 C CA . LEU B 1 158 ? -6.625 14.383 18.594 1 94.31 158 LEU B CA 1
ATOM 2613 C C . LEU B 1 158 ? -5.355 15.227 18.469 1 94.31 158 LEU B C 1
ATOM 2615 O O . LEU B 1 158 ? -4.289 14.82 18.938 1 94.31 158 LEU B O 1
ATOM 2619 N N . GLY B 1 159 ? -5.438 16.344 17.766 1 96.06 159 GLY B N 1
ATOM 2620 C CA . GLY B 1 159 ? -4.461 17.422 17.875 1 96.06 159 GLY B CA 1
ATOM 2621 C C . GLY B 1 159 ? -3.324 17.281 16.875 1 96.06 159 GLY B C 1
ATOM 2622 O O . GLY B 1 159 ? -2.438 18.141 16.828 1 96.06 159 GLY B O 1
ATOM 2623 N N . GLY B 1 160 ? -3.328 16.219 16.062 1 96.5 160 GLY B N 1
ATOM 2624 C CA . GLY B 1 160 ? -2.215 15.961 15.156 1 96.5 160 GLY B CA 1
ATOM 2625 C C . GLY B 1 160 ? -2.039 17.031 14.102 1 96.5 160 GLY B C 1
ATOM 2626 O O . GLY B 1 160 ? -0.931 17.547 13.898 1 96.5 160 GLY B O 1
ATOM 2627 N N . SER B 1 161 ? -3.105 17.406 13.414 1 97.81 161 SER B N 1
ATOM 2628 C CA . SER B 1 161 ? -3.023 18.406 12.359 1 97.81 161 SER B CA 1
ATOM 2629 C C . SER B 1 161 ? -2.594 19.75 12.914 1 97.81 161 SER B C 1
ATOM 2631 O O . SER B 1 161 ? -1.83 20.484 12.273 1 97.81 161 SER B O 1
ATOM 2633 N N . GLN B 1 162 ? -3.006 20.094 14.078 1 97.56 162 GLN B N 1
ATOM 2634 C CA . GLN B 1 162 ? -2.609 21.344 14.703 1 97.56 162 GLN B CA 1
ATOM 2635 C C . GLN B 1 162 ? -1.123 21.344 15.055 1 97.56 162 GLN B C 1
ATOM 2637 O O . GLN B 1 162 ? -0.429 22.344 14.836 1 97.56 162 GLN B O 1
ATOM 2642 N N . LYS B 1 163 ? -0.691 20.25 15.609 1 97.12 163 LYS B N 1
ATOM 2643 C CA . LYS B 1 163 ? 0.729 20.125 15.922 1 97.12 163 LYS B CA 1
ATOM 2644 C C . LYS B 1 163 ? 1.59 20.344 14.688 1 97.12 163 LYS B C 1
ATOM 2646 O O . LYS B 1 163 ? 2.625 21.016 14.75 1 97.12 163 LYS B O 1
ATOM 2651 N N . LEU B 1 164 ? 1.156 19.75 13.602 1 97.88 164 LEU B N 1
ATOM 2652 C CA . LEU B 1 164 ? 1.871 19.906 12.336 1 97.88 164 LEU B CA 1
ATOM 2653 C C . LEU B 1 164 ? 1.855 21.359 11.875 1 97.88 164 LEU B C 1
ATOM 2655 O O . LEU B 1 164 ? 2.898 21.906 11.523 1 97.88 164 LEU B O 1
ATOM 2659 N N . ARG B 1 165 ? 0.75 21.969 11.961 1 97.69 165 ARG B N 1
ATOM 2660 C CA . ARG B 1 165 ? 0.625 23.359 11.547 1 97.69 165 ARG B CA 1
ATOM 2661 C C . ARG B 1 165 ? 1.463 24.281 12.438 1 97.69 165 ARG B C 1
ATOM 2663 O O . ARG B 1 165 ? 2.047 25.25 11.953 1 97.69 165 ARG B O 1
ATOM 2670 N N . ASP B 1 166 ? 1.504 23.938 13.664 1 97.31 166 ASP B N 1
ATOM 2671 C CA . ASP B 1 166 ? 2.307 24.719 14.609 1 97.31 166 ASP B CA 1
ATOM 2672 C C . ASP B 1 166 ? 3.793 24.609 14.273 1 97.31 166 ASP B C 1
ATOM 2674 O O . ASP B 1 166 ? 4.582 25.469 14.664 1 97.31 166 ASP B O 1
ATOM 2678 N N . SER B 1 167 ? 4.105 23.609 13.625 1 95.75 167 SER B N 1
ATOM 2679 C CA . SER B 1 167 ? 5.484 23.422 13.18 1 95.75 167 SER B CA 1
ATOM 2680 C C . SER B 1 167 ? 5.699 23.984 11.781 1 95.75 167 SER B C 1
ATOM 2682 O O . SER B 1 167 ? 6.652 23.609 11.094 1 95.75 167 SER B O 1
ATOM 2684 N N . ASP B 1 168 ? 4.73 24.766 11.289 1 96.44 168 ASP B N 1
ATOM 2685 C CA . ASP B 1 168 ? 4.77 25.453 10.008 1 96.44 168 ASP B CA 1
ATOM 2686 C C . ASP B 1 168 ? 4.746 24.469 8.844 1 96.44 168 ASP B C 1
ATOM 2688 O O . ASP B 1 168 ? 5.418 24.688 7.832 1 96.44 168 ASP B O 1
ATOM 2692 N N . ILE B 1 169 ? 4.148 23.391 9.023 1 96.75 169 ILE B N 1
ATOM 2693 C CA . ILE B 1 169 ? 3.951 22.406 7.965 1 96.75 169 ILE B CA 1
ATOM 2694 C C . ILE B 1 169 ? 2.504 22.453 7.484 1 96.75 169 ILE B C 1
ATOM 2696 O O . ILE B 1 169 ? 1.578 22.172 8.25 1 96.75 169 ILE B O 1
ATOM 2700 N N . PRO B 1 170 ? 2.318 22.828 6.203 1 98.12 170 PRO B N 1
ATOM 2701 C CA . PRO B 1 170 ? 0.948 22.781 5.684 1 98.12 170 PRO B CA 1
ATOM 2702 C C . PRO B 1 170 ? 0.336 21.391 5.75 1 98.12 170 PRO B C 1
ATOM 2704 O O . PRO B 1 170 ? 1.035 20.391 5.535 1 98.12 170 PRO B O 1
ATOM 2707 N N . VAL B 1 171 ? -0.955 21.359 6.039 1 98.56 171 VAL B N 1
ATOM 2708 C CA . VAL B 1 171 ? -1.688 20.094 6.145 1 98.56 171 VAL B CA 1
ATOM 2709 C C . VAL B 1 171 ? -2.959 20.172 5.301 1 98.56 171 VAL B C 1
ATOM 2711 O O . VAL B 1 171 ? -3.666 21.188 5.316 1 98.56 171 VAL B O 1
ATOM 2714 N N . PHE B 1 172 ? -3.186 19.094 4.523 1 98.38 172 PHE B N 1
ATOM 2715 C CA . PHE B 1 172 ? -4.406 19 3.729 1 98.38 172 PHE B CA 1
ATOM 2716 C C . PHE B 1 172 ? -5.066 17.641 3.912 1 98.38 172 PHE B C 1
ATOM 2718 O O . PHE B 1 172 ? -4.391 16.609 3.8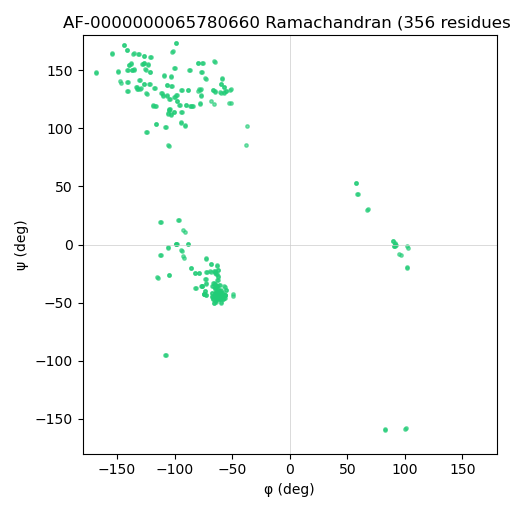93 1 98.38 172 PHE B O 1
ATOM 2725 N N . SER B 1 173 ? -6.363 17.609 4.133 1 97.69 173 SER B N 1
ATOM 2726 C CA . SER B 1 173 ? -7.16 16.391 4.18 1 97.69 173 SER B CA 1
ATOM 2727 C C . SER B 1 173 ? -8.453 16.547 3.391 1 97.69 173 SER B C 1
ATOM 2729 O O . SER B 1 173 ? -8.984 17.656 3.268 1 97.69 173 SER B O 1
ATOM 2731 N N . LEU B 1 174 ? -8.977 15.523 2.85 1 96.62 174 LEU B N 1
ATOM 2732 C CA . LEU B 1 174 ? -10.211 15.555 2.068 1 96.62 174 LEU B CA 1
ATOM 2733 C C . LEU B 1 174 ? -11.43 15.664 2.98 1 96.62 174 LEU B C 1
ATOM 2735 O O . LEU B 1 174 ? -12.445 16.234 2.598 1 96.62 174 LEU B O 1
ATOM 2739 N N . CYS B 1 175 ? -11.281 14.961 4.172 1 95.06 175 CYS B N 1
ATOM 2740 C CA . CYS B 1 175 ? -12.367 14.969 5.148 1 95.06 175 CYS B CA 1
ATOM 2741 C C . CYS B 1 175 ? -11.828 15.133 6.562 1 95.06 175 CYS B C 1
ATOM 2743 O O . CYS B 1 175 ? -10.648 14.875 6.816 1 95.06 175 CYS B O 1
ATOM 2745 N N . ALA B 1 176 ? -12.719 15.648 7.398 1 94.69 176 ALA B N 1
ATOM 2746 C CA . ALA B 1 176 ? -12.422 15.75 8.828 1 94.69 176 ALA B CA 1
ATOM 2747 C C . ALA B 1 176 ? -13.586 15.242 9.672 1 94.69 176 ALA B C 1
ATOM 2749 O O . ALA B 1 176 ? -14.75 15.477 9.336 1 94.69 176 ALA B O 1
ATOM 2750 N N . TYR B 1 177 ? -13.227 14.461 10.672 1 91.94 177 TYR B N 1
ATOM 2751 C CA . TYR B 1 177 ? -14.219 13.984 11.633 1 91.94 177 TYR B CA 1
ATOM 2752 C C . TYR B 1 177 ? -13.914 14.516 13.031 1 91.94 177 TYR B C 1
ATOM 2754 O O . TYR B 1 177 ? -12.828 14.289 13.562 1 91.94 177 TYR B O 1
ATOM 2762 N N . ASP B 1 178 ? -14.891 15.266 13.516 1 83.81 178 ASP B N 1
ATOM 2763 C CA . ASP B 1 178 ? -14.758 15.773 14.883 1 83.81 178 ASP B CA 1
ATOM 2764 C C . ASP B 1 178 ? -15.094 14.695 15.906 1 83.81 178 ASP B C 1
ATOM 2766 O O . ASP B 1 178 ? -15.82 13.75 15.602 1 83.81 178 ASP B O 1
ATOM 2770 N N . GLY B 1 179 ? -14.297 14.469 16.984 1 68.69 179 GLY B N 1
ATOM 2771 C CA . GLY B 1 179 ? -14.453 13.508 18.062 1 68.69 179 GLY B CA 1
ATOM 2772 C C . GLY B 1 179 ? -15.898 13.328 18.5 1 68.69 179 GLY B C 1
ATOM 2773 O O . GLY B 1 179 ? -16.734 14.203 18.25 1 68.69 179 GLY B O 1
ATOM 2774 N N . GLU B 1 180 ? -16.844 12.703 18.203 1 50.16 180 GLU B N 1
ATOM 2775 C CA . GLU B 1 180 ? -17.859 12.211 19.141 1 50.16 180 GLU B CA 1
ATOM 2776 C C . GLU B 1 180 ? -17.547 10.789 19.594 1 50.16 180 GLU B C 1
ATOM 2778 O O . GLU B 1 180 ? -16.859 10.047 18.906 1 50.16 180 GLU B O 1
#